Protein AF-A0A1W9TKD3-F1 (afdb_monomer)

Mean predicted aligned error: 9.57 Å

Sequence (341 aa):
MLVIDLDLNGILKNTYGCLIFQEQVLKISQKIAGYSLAEADQKVRKNISSKNIEKINALEKEFVNSSIENGYSKEVSKRTFNYLVNFSKYGFNKPHAAIYSFVAYKTMELKIYHKNIYLNEYLKVSKKKEIKKIFDEIGDKTINLNINHSKYQTITWNEKNYLGFHLIKNFTIDDYKKILNIRPIRNINQLRNVLTNNKIENLIKSGTFDFLNENRFILLNNLFGNVIYNVDDYNFYEQIKFEKESTGINFFNDFSKLPDDIENEQLLNLRGIIDFVGISVDKNNNEYAKLKVLLNNKTTYVVIFNDKYIEYKEFIKKGYIINFEGIYNKKFNNINLKKIV

pLDDT: mean 88.19, std 9.1, range [36.44, 97.19]

Solvent-accessible surface area (backbone atoms only — not comparable to full-atom values): 18826 Å² total; per-residue (Å²): 135,69,92,61,55,79,87,42,33,90,72,22,53,93,48,78,70,45,91,55,35,48,63,46,55,27,52,47,36,25,72,46,34,63,35,52,65,67,48,16,41,60,64,45,56,51,44,52,63,65,71,45,65,70,61,43,56,54,46,50,54,51,44,28,51,36,9,40,78,60,73,40,52,65,68,61,33,48,54,50,50,52,50,53,56,68,44,48,84,70,49,35,61,53,71,64,52,50,58,54,49,50,53,52,51,52,52,48,50,32,52,71,79,36,40,69,61,39,49,36,62,50,50,53,75,44,51,75,71,54,48,45,50,47,35,72,74,63,46,50,76,68,52,42,42,34,77,73,75,32,42,52,55,34,39,68,56,94,92,36,45,23,41,22,47,65,50,33,63,94,47,52,70,67,58,47,52,52,49,61,78,57,57,79,71,90,56,75,72,77,42,63,85,73,43,54,69,72,55,51,48,33,41,46,38,46,39,27,46,41,93,81,44,76,56,52,42,56,58,48,23,65,72,72,73,48,87,81,51,68,59,86,73,64,41,64,45,58,49,44,50,28,17,34,73,18,42,69,43,57,65,74,50,90,38,34,70,74,71,90,84,72,58,68,66,38,78,42,80,43,30,26,33,26,73,38,73,41,79,47,66,50,100,84,72,44,55,27,36,42,32,35,31,42,33,75,76,48,73,47,36,38,37,29,52,43,88,54,26,75,78,42,57,91,74,67,45,65,38,37,76,44,39,33,36,24,33,30,38,68,91,77,66,32,26,41,56,75,45,78,105

Structure (mmCIF, N/CA/C/O backbone):
data_AF-A0A1W9TKD3-F1
#
_entry.id   AF-A0A1W9TKD3-F1
#
loop_
_atom_site.group_PDB
_atom_site.id
_atom_site.type_symbol
_atom_site.label_atom_id
_atom_site.label_alt_id
_atom_site.label_comp_id
_atom_site.label_asym_id
_atom_site.label_entity_id
_atom_site.label_seq_id
_atom_site.pdbx_PDB_ins_code
_atom_site.Cartn_x
_atom_site.Cartn_y
_atom_site.Cartn_z
_atom_site.occupancy
_atom_site.B_iso_or_equiv
_atom_site.auth_seq_id
_atom_site.auth_comp_id
_atom_site.auth_asym_id
_atom_site.auth_atom_id
_atom_site.pdbx_PDB_model_num
ATOM 1 N N . MET A 1 1 ? -29.064 -14.561 29.891 1.00 36.44 1 MET A N 1
ATOM 2 C CA . MET A 1 1 ? -29.888 -13.380 29.559 1.00 36.44 1 MET A CA 1
ATOM 3 C C . MET A 1 1 ? -29.950 -12.499 30.805 1.00 36.44 1 MET A C 1
ATOM 5 O O . MET A 1 1 ? -30.290 -13.004 31.869 1.00 36.44 1 MET A O 1
ATOM 9 N N . LEU A 1 2 ? -29.427 -11.271 30.749 1.00 43.81 2 LEU A N 1
ATOM 10 C CA . LEU A 1 2 ? -29.285 -10.382 31.911 1.00 43.81 2 LEU A CA 1
ATOM 11 C C . LEU A 1 2 ? -30.623 -9.665 32.158 1.00 43.81 2 LEU A C 1
ATOM 13 O O . LEU A 1 2 ? -31.089 -8.935 31.300 1.00 43.81 2 LEU A O 1
ATOM 17 N N . VAL A 1 3 ? -31.204 -9.799 33.354 1.00 43.78 3 VAL A N 1
ATOM 18 C CA . VAL A 1 3 ? -32.451 -9.121 33.801 1.00 43.78 3 VAL A CA 1
ATOM 19 C C . VAL A 1 3 ? -32.342 -7.574 33.800 1.00 43.78 3 VAL A C 1
ATOM 21 O O . VAL A 1 3 ? -33.298 -6.860 34.065 1.00 43.78 3 VAL A O 1
ATOM 24 N N . ILE A 1 4 ? -31.176 -7.042 33.438 1.00 52.91 4 ILE A N 1
ATOM 25 C CA . ILE A 1 4 ? -30.860 -5.617 33.302 1.00 52.91 4 ILE A CA 1
ATOM 26 C C . ILE A 1 4 ? -31.398 -5.030 31.964 1.00 52.91 4 ILE A C 1
ATOM 28 O O . ILE A 1 4 ? -31.447 -3.812 31.792 1.00 52.91 4 ILE A O 1
ATOM 32 N N . ASP A 1 5 ? -31.839 -5.878 31.023 1.00 55.97 5 ASP A N 1
ATOM 33 C CA . ASP A 1 5 ? -32.096 -5.498 29.622 1.00 55.97 5 ASP A CA 1
ATOM 34 C C . ASP A 1 5 ? -33.257 -4.516 29.378 1.00 55.97 5 ASP A C 1
ATOM 36 O O . ASP A 1 5 ? -33.184 -3.738 28.429 1.00 55.97 5 ASP A O 1
ATOM 40 N N . LEU A 1 6 ? -34.324 -4.498 30.184 1.00 52.41 6 LEU A N 1
ATOM 41 C CA . LEU A 1 6 ? -35.498 -3.667 29.860 1.00 52.41 6 LEU A CA 1
ATOM 42 C C . LEU A 1 6 ? -35.289 -2.178 30.179 1.00 52.41 6 LEU A C 1
ATOM 44 O O . LEU A 1 6 ? -35.635 -1.329 29.360 1.00 52.41 6 LEU A O 1
ATOM 48 N N . ASP A 1 7 ? -34.678 -1.855 31.322 1.00 63.88 7 ASP A N 1
ATOM 49 C CA . ASP A 1 7 ? -34.593 -0.467 31.807 1.00 63.88 7 ASP A CA 1
ATOM 50 C C . ASP A 1 7 ? -33.297 0.252 31.376 1.00 63.88 7 ASP A C 1
ATOM 52 O O . ASP A 1 7 ? -33.248 1.480 31.273 1.00 63.88 7 ASP A O 1
ATOM 56 N N . LEU A 1 8 ? -32.244 -0.504 31.031 1.00 72.31 8 LEU A N 1
ATOM 57 C CA . LEU A 1 8 ? -31.017 0.048 30.440 1.00 72.31 8 LEU A CA 1
ATOM 58 C C . LEU A 1 8 ? -31.029 0.070 28.907 1.00 72.31 8 LEU A C 1
ATOM 60 O O . LEU A 1 8 ? -30.085 0.597 28.306 1.00 72.31 8 LEU A O 1
ATOM 64 N N . ASN A 1 9 ? -32.087 -0.443 28.266 1.00 71.62 9 ASN A N 1
ATOM 65 C CA . ASN A 1 9 ? -32.168 -0.553 26.810 1.00 71.62 9 ASN A CA 1
ATOM 66 C C . ASN A 1 9 ? -31.903 0.804 26.137 1.00 71.62 9 ASN A C 1
ATOM 68 O O . ASN A 1 9 ? -31.063 0.908 25.256 1.00 71.62 9 ASN A O 1
ATOM 72 N N . GLY A 1 10 ? -32.482 1.903 26.634 1.00 82.06 10 GLY A N 1
ATOM 73 C CA . GLY A 1 10 ? -32.232 3.243 26.081 1.00 82.06 10 GLY A CA 1
ATOM 74 C C . GLY A 1 10 ? -30.760 3.702 26.113 1.00 82.06 10 GLY A C 1
ATOM 75 O O . GLY A 1 10 ? -30.341 4.485 25.261 1.00 82.06 10 GLY A O 1
ATOM 76 N N . ILE A 1 11 ? -29.955 3.210 27.061 1.00 87.50 11 ILE A N 1
ATOM 77 C CA . ILE A 1 11 ? -28.545 3.603 27.243 1.00 87.50 11 ILE A CA 1
ATOM 78 C C . ILE A 1 11 ? -27.597 2.683 26.457 1.00 87.50 11 ILE A C 1
ATOM 80 O O . ILE A 1 11 ? -26.568 3.139 25.943 1.00 87.50 11 ILE A O 1
ATOM 84 N N . LEU A 1 12 ? -27.941 1.397 26.356 1.00 87.44 12 LEU A N 1
ATOM 85 C CA . LEU A 1 12 ? -27.097 0.349 25.775 1.00 87.44 12 LEU A CA 1
ATOM 86 C C . LEU A 1 12 ? -27.545 -0.109 24.377 1.00 87.44 12 LEU A C 1
ATOM 88 O O . LEU A 1 12 ? -26.811 -0.842 23.719 1.00 87.44 12 LEU A O 1
ATOM 92 N N . LYS A 1 13 ? -28.705 0.342 23.879 1.00 88.31 13 LYS A N 1
ATOM 93 C CA . LYS A 1 13 ? -29.259 -0.050 22.568 1.00 88.31 13 LYS A CA 1
ATOM 94 C C . LYS A 1 13 ? -28.272 0.165 21.427 1.00 88.31 13 LYS A C 1
ATOM 96 O O . LYS A 1 13 ? -28.060 -0.731 20.620 1.00 88.31 13 LYS A O 1
ATOM 101 N N . ASN A 1 14 ? -27.619 1.326 21.390 1.00 85.06 14 ASN A N 1
ATOM 102 C CA . ASN A 1 14 ? -26.676 1.672 20.319 1.00 85.06 14 ASN A CA 1
ATOM 103 C C . ASN A 1 14 ? -25.367 0.867 20.374 1.00 85.06 14 ASN A C 1
ATOM 105 O O . ASN A 1 14 ? -24.536 0.995 19.480 1.00 85.06 14 ASN A O 1
ATOM 109 N N . THR A 1 15 ? -25.164 0.078 21.428 1.00 88.25 15 THR A N 1
ATOM 110 C CA . THR A 1 15 ? -24.005 -0.796 21.621 1.00 88.25 15 THR A CA 1
ATOM 111 C C . THR A 1 15 ? -24.432 -2.245 21.862 1.00 88.25 15 THR A C 1
ATOM 113 O O . THR A 1 15 ? -23.654 -3.023 22.405 1.00 88.25 15 THR A O 1
ATOM 116 N N . TYR A 1 16 ? -25.659 -2.611 21.468 1.00 85.69 16 TYR A N 1
ATOM 117 C CA . TYR A 1 16 ? -26.210 -3.969 21.559 1.00 85.69 16 TYR A CA 1
ATOM 118 C C . TYR A 1 16 ? -26.086 -4.601 22.956 1.00 85.69 16 TYR A C 1
ATOM 120 O O . TYR A 1 16 ? -25.779 -5.782 23.091 1.00 85.69 16 TYR A O 1
ATOM 128 N N . GLY A 1 17 ? -26.289 -3.804 24.009 1.00 82.12 17 GLY A N 1
ATOM 129 C CA . GLY A 1 17 ? -26.193 -4.280 25.394 1.00 82.12 17 GLY A CA 1
ATOM 130 C C . GLY A 1 17 ? -24.777 -4.248 25.983 1.00 82.12 17 GLY A C 1
ATOM 131 O O . GLY A 1 17 ? -24.607 -4.485 27.176 1.00 82.12 17 GLY A O 1
ATOM 132 N N . CYS A 1 18 ? -23.750 -3.917 25.194 1.00 84.94 18 CYS A N 1
ATOM 133 C CA . CYS A 1 18 ? -22.370 -3.845 25.671 1.00 84.94 18 CYS A CA 1
ATOM 134 C C . CYS A 1 18 ? -22.030 -2.459 26.229 1.00 84.94 18 CYS A C 1
ATOM 136 O O . CYS A 1 18 ? -22.263 -1.442 25.576 1.00 84.94 18 CYS A O 1
ATOM 138 N N . LEU A 1 19 ? -21.396 -2.400 27.399 1.00 87.50 19 LEU A N 1
ATOM 139 C CA . LEU A 1 19 ? -20.700 -1.193 27.837 1.00 87.50 19 LEU A CA 1
ATOM 140 C C . LEU A 1 19 ? -19.456 -0.964 26.972 1.00 87.50 19 LEU A C 1
ATOM 142 O O . LEU A 1 19 ? -18.575 -1.820 26.910 1.00 87.50 19 LEU A O 1
ATOM 146 N N . ILE A 1 20 ? -19.394 0.196 26.317 1.00 89.19 20 ILE A N 1
ATOM 147 C CA . ILE A 1 20 ? -18.260 0.626 25.478 1.00 89.19 20 ILE A CA 1
ATOM 148 C C . ILE A 1 20 ? -17.769 2.017 25.893 1.00 89.19 20 ILE A C 1
ATOM 150 O O . ILE A 1 20 ? -16.565 2.288 25.873 1.00 89.19 20 ILE A O 1
ATOM 154 N N . PHE A 1 21 ? -18.678 2.892 26.337 1.00 91.50 21 PHE A N 1
ATOM 155 C CA . PHE A 1 21 ? -18.370 4.295 26.598 1.00 91.50 21 PHE A CA 1
ATOM 156 C C . PHE A 1 21 ? -18.476 4.706 28.067 1.00 91.50 21 PHE A C 1
ATOM 158 O O . PHE A 1 21 ? -19.361 4.267 28.802 1.00 91.50 21 PHE A O 1
ATOM 165 N N . GLN A 1 22 ? -17.622 5.643 28.476 1.00 90.50 22 GLN A N 1
ATOM 166 C CA . GLN A 1 22 ? -17.658 6.269 29.799 1.00 90.50 22 GLN A CA 1
ATOM 167 C C . GLN A 1 22 ? -18.999 6.970 30.063 1.00 90.50 22 GLN A C 1
ATOM 169 O O . GLN A 1 22 ? -19.532 6.906 31.165 1.00 90.50 22 GLN A O 1
ATOM 174 N N . GLU A 1 23 ? -19.602 7.571 29.042 1.00 90.06 23 GLU A N 1
ATOM 175 C CA . GLU A 1 23 ? -20.898 8.246 29.126 1.00 90.06 23 GLU A CA 1
ATOM 176 C C . GLU A 1 23 ? -22.042 7.274 29.455 1.00 90.06 23 GLU A C 1
ATOM 178 O O . GLU A 1 23 ? -23.039 7.680 30.052 1.00 90.06 23 GLU A O 1
ATOM 183 N N . GLN A 1 24 ? -21.908 5.987 29.106 1.00 91.12 24 GLN A N 1
ATOM 184 C CA . GLN A 1 24 ? -22.884 4.964 29.494 1.00 91.12 24 GLN A CA 1
ATOM 185 C C . GLN A 1 24 ? -22.813 4.689 30.998 1.00 91.12 24 GLN A C 1
ATOM 187 O O . GLN A 1 24 ? -23.858 4.578 31.629 1.00 91.12 24 GLN A O 1
ATOM 192 N N . VAL A 1 25 ? -21.612 4.688 31.594 1.00 90.31 25 VAL A N 1
ATOM 193 C CA . VAL A 1 25 ? -21.429 4.571 33.056 1.00 90.31 25 VAL A CA 1
ATOM 194 C C . VAL A 1 25 ? -22.143 5.709 33.781 1.00 90.31 25 VAL A C 1
ATOM 196 O O . VAL A 1 25 ? -22.842 5.466 34.765 1.00 90.31 25 VAL A O 1
ATOM 199 N N . LEU A 1 26 ? -22.025 6.937 33.263 1.00 91.75 26 LEU A N 1
ATOM 200 C CA . LEU A 1 26 ? -22.677 8.108 33.854 1.00 91.75 26 LEU A CA 1
ATOM 201 C C . LEU A 1 26 ? -24.203 7.976 33.814 1.00 91.75 26 LEU A C 1
ATOM 203 O O . LEU A 1 26 ? -24.865 8.121 34.838 1.00 91.75 26 LEU A O 1
ATOM 207 N N . LYS A 1 27 ? -24.757 7.633 32.644 1.00 91.69 27 LYS A N 1
ATOM 208 C CA . LYS A 1 27 ? -26.207 7.480 32.457 1.00 91.69 27 LYS A CA 1
ATOM 209 C C . LYS A 1 27 ? -26.794 6.330 33.272 1.00 91.69 27 LYS A C 1
ATOM 211 O O . LYS A 1 27 ? -27.888 6.469 33.807 1.00 91.69 27 LYS A O 1
ATOM 216 N N . ILE A 1 28 ? -26.078 5.211 33.390 1.00 91.75 28 ILE A N 1
ATOM 217 C CA . ILE A 1 28 ? -26.513 4.079 34.219 1.00 91.75 28 ILE A CA 1
ATOM 218 C C . ILE A 1 28 ? -26.512 4.475 35.691 1.00 91.75 28 ILE A C 1
ATOM 220 O O . ILE A 1 28 ? -27.479 4.199 36.388 1.00 91.75 28 ILE A O 1
ATOM 224 N N . SER A 1 29 ? -25.473 5.167 36.160 1.00 91.75 29 SER A N 1
ATOM 225 C CA . SER A 1 29 ? -25.409 5.624 37.554 1.00 91.75 29 SER A CA 1
ATOM 226 C C . SER A 1 29 ? -26.526 6.617 37.882 1.00 91.75 29 SER A C 1
ATOM 228 O O . SER A 1 29 ? -27.132 6.518 38.941 1.00 91.75 29 SER A O 1
ATOM 230 N N . GLN A 1 30 ? -26.861 7.511 36.948 1.00 92.25 30 GLN A N 1
ATOM 231 C CA . GLN A 1 30 ? -28.008 8.408 37.085 1.00 92.25 30 GLN A CA 1
ATOM 232 C C . GLN A 1 30 ? -29.336 7.643 37.151 1.00 92.25 30 GLN A C 1
ATOM 234 O O . GLN A 1 30 ? -30.170 7.915 38.007 1.00 92.25 30 GLN A O 1
ATOM 239 N N . LYS A 1 31 ? -29.540 6.675 36.254 1.00 90.75 31 LYS A N 1
ATOM 240 C CA . LYS A 1 31 ? -30.795 5.920 36.148 1.00 90.75 31 LYS A CA 1
ATOM 241 C C . LYS A 1 31 ? -31.016 4.951 37.312 1.00 90.75 31 LYS A C 1
ATOM 243 O O . LYS A 1 31 ? -32.149 4.808 37.760 1.00 90.75 31 LYS A O 1
ATOM 248 N N . ILE A 1 32 ? -29.955 4.280 37.762 1.00 90.81 32 ILE A N 1
ATOM 249 C CA . ILE A 1 32 ? -30.020 3.215 38.769 1.00 90.81 32 ILE A CA 1
ATOM 250 C C . ILE A 1 32 ? -29.851 3.786 40.176 1.00 90.81 32 ILE A C 1
ATOM 252 O O . ILE A 1 32 ? -30.718 3.563 41.010 1.00 90.81 32 ILE A O 1
ATOM 256 N N . ALA A 1 33 ? -28.811 4.586 40.425 1.00 91.25 33 ALA A N 1
ATOM 257 C CA . ALA A 1 33 ? -28.513 5.132 41.752 1.00 91.25 33 ALA A CA 1
ATOM 258 C C . ALA A 1 33 ? -29.076 6.547 41.992 1.00 91.25 33 ALA A C 1
ATOM 260 O O . ALA A 1 33 ? -28.810 7.131 43.036 1.00 91.25 33 ALA A O 1
ATOM 261 N N . GLY A 1 34 ? -29.812 7.127 41.037 1.00 91.81 34 GLY A N 1
ATOM 262 C CA . GLY A 1 34 ? -30.432 8.451 41.189 1.00 91.81 34 GLY A CA 1
ATOM 263 C C . GLY A 1 34 ? -29.449 9.629 41.183 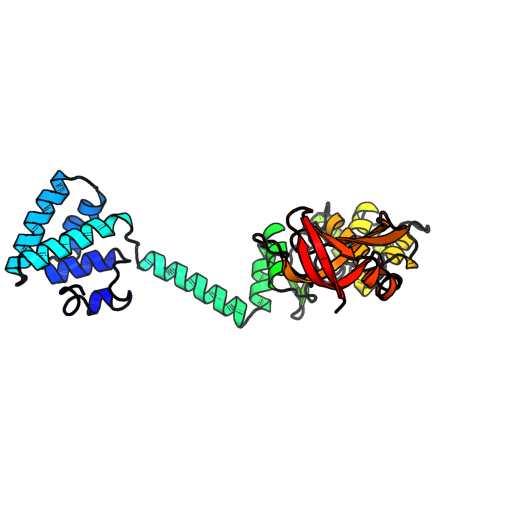1.00 91.81 34 GLY A C 1
ATOM 264 O O . GLY A 1 34 ? -29.839 10.756 41.472 1.00 91.81 34 GLY A O 1
ATOM 265 N N . TYR A 1 35 ? -28.175 9.398 40.856 1.00 94.12 35 TYR A N 1
ATOM 266 C CA . TYR A 1 35 ? -27.145 10.436 40.879 1.00 94.12 35 TYR A CA 1
ATOM 267 C C . TYR A 1 35 ? -27.348 11.498 39.795 1.00 94.12 35 TYR A C 1
ATOM 269 O O . TYR A 1 35 ? -27.718 11.206 38.656 1.00 94.12 35 TYR A O 1
ATOM 277 N N . SER A 1 36 ? -26.987 12.742 40.097 1.00 93.88 36 SER A N 1
ATOM 278 C CA . SER A 1 36 ? -26.739 13.735 39.052 1.00 93.88 36 SER A CA 1
ATOM 279 C C . SER A 1 36 ? -25.560 13.305 38.166 1.00 93.88 36 SER A C 1
ATOM 281 O O . SER A 1 36 ? -24.706 12.510 38.562 1.00 93.88 36 SER A O 1
ATOM 283 N N . LEU A 1 37 ? -25.458 13.851 36.950 1.00 91.06 37 LEU A N 1
ATOM 284 C CA . LEU A 1 37 ? -24.327 13.541 36.061 1.00 91.06 37 LEU A CA 1
ATOM 285 C C . LEU A 1 37 ? -22.972 13.937 36.672 1.00 91.06 37 LEU A C 1
ATOM 287 O O . LEU A 1 37 ? -21.979 13.243 36.455 1.00 91.06 37 LEU A O 1
ATOM 291 N N . ALA A 1 38 ? -22.938 15.024 37.450 1.00 91.62 38 ALA A N 1
ATOM 292 C CA . ALA A 1 38 ? -21.739 15.465 38.156 1.00 91.62 38 ALA A CA 1
ATOM 293 C C . ALA A 1 38 ? -21.333 14.464 39.248 1.00 91.62 38 ALA A C 1
ATOM 295 O O . ALA A 1 38 ? -20.162 14.095 39.344 1.00 91.62 38 ALA A O 1
ATOM 296 N N . GLU A 1 39 ? -22.299 13.966 40.022 1.00 91.69 39 GLU A N 1
ATOM 297 C CA . GLU A 1 39 ? -22.060 12.924 41.023 1.00 91.69 39 GLU A CA 1
ATOM 298 C C . GLU A 1 39 ? -21.657 11.604 40.376 1.00 91.69 39 GLU A C 1
ATOM 300 O O . GLU A 1 39 ? -20.706 10.977 40.824 1.00 91.69 39 GLU A O 1
ATOM 305 N N . ALA A 1 40 ? -22.301 11.193 39.286 1.00 92.12 40 ALA A N 1
ATOM 306 C CA . ALA A 1 40 ? -21.914 9.993 38.555 1.00 92.12 40 ALA A CA 1
ATOM 307 C C . ALA A 1 40 ? -20.462 10.074 38.040 1.00 92.12 40 ALA A C 1
ATOM 309 O O . ALA A 1 40 ? -19.731 9.082 38.073 1.00 92.12 40 ALA A O 1
ATOM 310 N N . ASP A 1 41 ? -20.008 11.254 37.608 1.00 90.06 41 ASP A N 1
ATOM 311 C CA . ASP A 1 41 ? -18.617 11.461 37.197 1.00 90.06 41 ASP A CA 1
ATOM 312 C C . ASP A 1 41 ? -17.648 11.374 38.381 1.00 90.06 41 ASP A C 1
ATOM 314 O O . ASP A 1 41 ? -16.665 10.628 38.338 1.00 90.06 41 ASP A O 1
ATOM 318 N N . GLN A 1 42 ? -17.933 12.129 39.443 1.00 87.62 42 GLN A N 1
ATOM 319 C CA . GLN A 1 42 ? -17.051 12.253 40.600 1.00 87.62 42 GLN A CA 1
ATOM 320 C C . GLN A 1 42 ? -17.047 10.997 41.473 1.00 87.62 42 GLN A C 1
ATOM 322 O O . GLN A 1 42 ? -15.976 10.483 41.796 1.00 87.62 42 GLN A O 1
ATOM 327 N N . LYS A 1 43 ? -18.229 10.493 41.834 1.00 84.56 43 LYS A N 1
ATOM 328 C CA . LYS A 1 43 ? -18.408 9.351 42.732 1.00 84.56 43 LYS A CA 1
ATOM 329 C C . LYS A 1 43 ? -18.140 8.033 42.030 1.00 84.56 43 LYS A C 1
ATOM 331 O O . LYS A 1 43 ? -17.447 7.202 42.599 1.00 84.56 43 LYS A O 1
ATOM 336 N N . VAL A 1 44 ? -18.639 7.844 40.807 1.00 87.50 44 VAL A N 1
ATOM 337 C CA . VAL A 1 44 ? -18.580 6.536 40.138 1.00 87.50 44 VAL A CA 1
ATOM 338 C C . VAL A 1 44 ? -17.413 6.458 39.164 1.00 87.50 44 VAL A C 1
ATOM 340 O O . VAL A 1 44 ? -16.465 5.712 39.406 1.00 87.50 44 VAL A O 1
ATOM 343 N N . ARG A 1 45 ? -17.425 7.243 38.080 1.00 87.38 45 ARG A N 1
ATOM 344 C CA . ARG A 1 45 ? -16.432 7.093 37.003 1.00 87.38 45 ARG A CA 1
ATOM 345 C C . ARG A 1 45 ? -14.997 7.269 37.513 1.00 87.38 45 ARG A C 1
ATOM 347 O O . ARG A 1 45 ? -14.173 6.383 37.301 1.00 87.38 45 ARG A O 1
ATOM 354 N N . LYS A 1 46 ? -14.696 8.371 38.211 1.00 86.00 46 LYS A N 1
ATOM 355 C CA . LYS A 1 46 ? -13.334 8.665 38.700 1.00 86.00 46 LYS A CA 1
ATOM 356 C C . LYS A 1 46 ? -12.844 7.674 39.756 1.00 86.00 46 LYS A C 1
ATOM 358 O O . LYS A 1 46 ? -11.704 7.217 39.668 1.00 86.00 46 LYS A O 1
ATOM 363 N N . ASN A 1 47 ? -13.679 7.317 40.734 1.00 84.62 47 ASN A N 1
ATOM 364 C CA . ASN A 1 47 ? -13.261 6.398 41.797 1.00 84.62 47 ASN A CA 1
ATOM 365 C C . ASN A 1 47 ? -13.053 4.975 41.284 1.00 84.62 47 ASN A C 1
ATOM 367 O O . ASN A 1 47 ? -12.061 4.351 41.657 1.00 84.62 47 ASN A O 1
ATOM 371 N N . ILE A 1 48 ? -13.905 4.481 40.382 1.00 83.69 48 ILE A N 1
ATOM 372 C CA . ILE A 1 48 ? -13.693 3.162 39.784 1.00 83.69 48 ILE A CA 1
ATOM 373 C C . ILE A 1 48 ? -12.396 3.159 38.949 1.00 83.69 48 ILE A C 1
ATOM 375 O O . ILE A 1 48 ? -11.603 2.219 39.041 1.00 83.69 48 ILE A O 1
ATOM 379 N N . SER A 1 49 ? -12.102 4.238 38.213 1.00 80.00 49 SER A N 1
ATOM 380 C CA . SER A 1 49 ? -10.836 4.368 37.476 1.00 80.00 49 SER A CA 1
ATOM 381 C C . SER A 1 49 ? -9.588 4.398 38.373 1.00 80.00 49 SER A C 1
ATOM 383 O O . SER A 1 49 ? -8.506 4.056 37.899 1.00 80.00 49 SER A O 1
ATOM 385 N N . SER A 1 50 ? -9.716 4.760 39.656 1.00 78.62 50 SER A N 1
ATOM 386 C CA . SER A 1 50 ? -8.587 4.828 40.600 1.00 78.62 50 SER A CA 1
ATOM 387 C C . SER A 1 50 ? -8.043 3.461 41.040 1.00 78.62 50 SER A C 1
ATOM 389 O O . SER A 1 50 ? -6.942 3.395 41.581 1.00 78.62 50 SER A O 1
ATOM 391 N N . LYS A 1 51 ? -8.796 2.371 40.814 1.00 77.69 51 LYS A N 1
ATOM 392 C CA . LYS A 1 51 ? -8.452 0.983 41.194 1.00 77.69 51 LYS A CA 1
ATOM 393 C C . LYS A 1 51 ? -8.170 0.750 42.691 1.00 77.69 51 LYS A C 1
ATOM 395 O O . LYS A 1 51 ? -7.657 -0.307 43.049 1.00 77.69 51 LYS A O 1
ATOM 400 N N . ASN A 1 52 ? -8.515 1.684 43.578 1.00 85.00 52 ASN A N 1
ATOM 401 C CA . ASN A 1 52 ? -8.371 1.493 45.021 1.00 85.00 52 ASN A CA 1
ATOM 402 C C . ASN A 1 52 ? -9.517 0.614 45.561 1.00 85.00 52 ASN A C 1
ATOM 404 O O . ASN A 1 52 ? -10.674 1.032 45.554 1.00 85.00 52 ASN A O 1
ATOM 408 N N . ILE A 1 53 ? -9.184 -0.593 46.028 1.00 84.44 53 ILE A N 1
ATOM 409 C CA . ILE A 1 53 ? -10.153 -1.616 46.457 1.00 84.44 53 ILE A CA 1
ATOM 410 C C . ILE A 1 53 ? -11.025 -1.130 47.621 1.00 84.44 53 ILE A C 1
ATOM 412 O O . ILE A 1 53 ? -12.237 -1.321 47.592 1.00 84.44 53 ILE A O 1
ATOM 416 N N . GLU A 1 54 ? -10.445 -0.462 48.620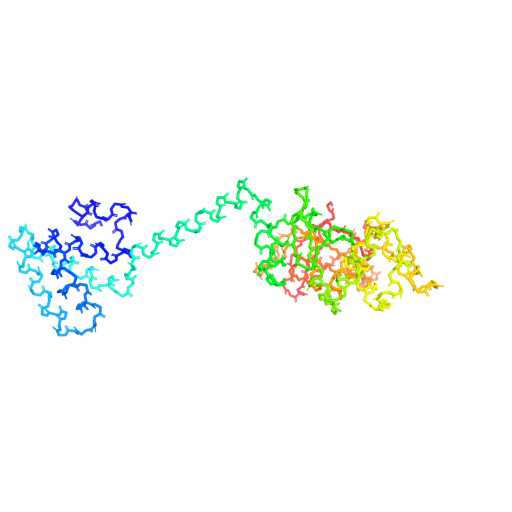 1.00 86.44 54 GLU A N 1
ATOM 417 C CA . GLU A 1 54 ? -11.200 0.044 49.773 1.00 86.44 54 GLU A CA 1
ATOM 418 C C . GLU A 1 54 ? -12.225 1.100 49.350 1.00 86.44 54 GLU A C 1
ATOM 420 O O . GLU A 1 54 ? -13.389 1.036 49.750 1.00 86.44 54 GLU A O 1
ATOM 425 N N . LYS A 1 55 ? -11.824 2.024 48.465 1.00 85.38 55 LYS A N 1
ATOM 426 C CA . LYS A 1 55 ? -12.727 3.041 47.905 1.00 85.38 55 LYS A CA 1
ATOM 427 C C . LYS A 1 55 ? -13.829 2.425 47.050 1.00 85.38 55 LYS A C 1
ATOM 429 O O . LYS A 1 55 ? -14.968 2.870 47.130 1.00 85.38 55 LYS A O 1
ATOM 434 N N . ILE A 1 56 ? -13.511 1.403 46.256 1.00 86.81 56 ILE A N 1
ATOM 435 C CA . ILE A 1 56 ? -14.496 0.700 45.422 1.00 86.81 56 ILE A CA 1
ATOM 436 C C . ILE A 1 56 ? -15.509 -0.049 46.299 1.00 86.81 56 ILE A C 1
ATOM 438 O O . ILE A 1 56 ? -16.703 0.035 46.032 1.00 86.81 56 ILE A O 1
ATOM 442 N N . ASN A 1 57 ? -15.066 -0.707 47.374 1.00 88.31 57 ASN A N 1
ATOM 443 C CA . ASN A 1 57 ? -15.955 -1.410 48.305 1.00 88.31 57 ASN A CA 1
ATOM 444 C C . ASN A 1 57 ? -16.869 -0.447 49.081 1.00 88.31 57 ASN A C 1
ATOM 446 O O . ASN A 1 57 ? -18.036 -0.756 49.326 1.00 88.31 57 ASN A O 1
ATOM 450 N N . ALA A 1 58 ? -16.353 0.719 49.482 1.00 89.81 58 ALA A N 1
ATOM 451 C CA . ALA A 1 58 ? -17.167 1.766 50.099 1.00 89.81 58 ALA A CA 1
ATOM 452 C C . ALA A 1 58 ? -18.207 2.317 49.108 1.00 89.81 58 ALA A C 1
ATOM 454 O O . ALA A 1 58 ? -19.385 2.433 49.449 1.00 89.81 58 ALA A O 1
ATOM 455 N N . LEU A 1 59 ? -17.784 2.565 47.866 1.00 90.81 59 LEU A N 1
ATOM 456 C CA . LEU A 1 59 ? -18.648 3.033 46.787 1.00 90.81 59 LEU A CA 1
ATOM 457 C C . LEU A 1 59 ? -19.730 2.008 46.413 1.00 90.81 59 LEU A C 1
ATOM 459 O O . LEU A 1 59 ? -20.851 2.410 46.124 1.00 90.81 59 LEU A O 1
ATOM 463 N N . GLU A 1 60 ? -19.440 0.702 46.451 1.00 93.69 60 GLU A N 1
ATOM 464 C CA . GLU A 1 60 ? -20.45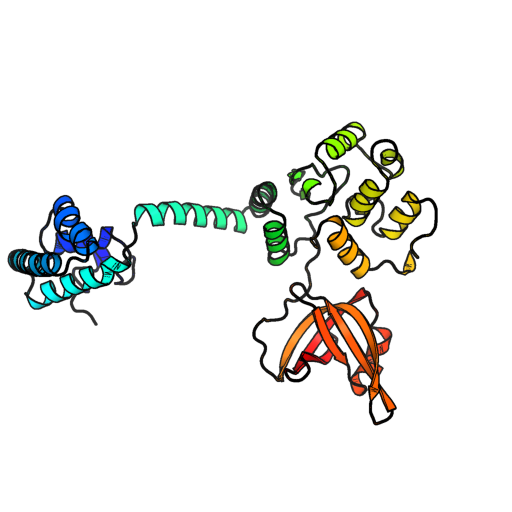1 -0.342 46.217 1.00 93.69 60 GLU A CA 1
ATOM 465 C C . GLU A 1 60 ? -21.606 -0.206 47.211 1.00 93.69 60 GLU A C 1
ATOM 467 O O . GLU A 1 60 ? -22.772 -0.246 46.820 1.00 93.69 60 GLU A O 1
ATOM 472 N N . LYS A 1 61 ? -21.293 -0.021 48.501 1.00 94.00 61 LYS A N 1
ATOM 473 C CA . LYS A 1 61 ? -22.310 0.130 49.549 1.00 94.00 61 LYS A CA 1
ATOM 474 C C . LYS A 1 61 ? -23.171 1.370 49.310 1.00 94.00 61 LYS A C 1
ATOM 476 O O . LYS A 1 61 ? -24.393 1.262 49.375 1.00 94.00 61 LYS A O 1
ATOM 481 N N . GLU A 1 62 ? -22.548 2.511 49.009 1.00 94.38 62 GLU A N 1
ATOM 482 C CA . GLU A 1 62 ? -23.261 3.759 48.702 1.00 94.38 62 GLU A CA 1
ATOM 483 C C . GLU A 1 62 ? -24.162 3.587 47.472 1.00 94.38 62 GLU A C 1
ATOM 485 O O . GLU A 1 62 ? -25.360 3.848 47.545 1.00 94.38 62 GLU A O 1
ATOM 490 N N . PHE A 1 63 ? -23.615 3.056 46.375 1.00 94.62 63 PHE A N 1
ATOM 491 C CA . PHE A 1 63 ? -24.347 2.830 45.131 1.00 94.62 63 PHE A CA 1
ATOM 492 C C . PHE A 1 63 ? -25.549 1.906 45.337 1.00 94.62 63 PHE A C 1
ATOM 494 O O . PHE A 1 63 ? -26.641 2.196 44.852 1.00 94.62 63 PHE A O 1
ATOM 501 N N . VAL A 1 64 ? -25.373 0.797 46.063 1.00 95.19 64 VAL A N 1
ATOM 502 C CA . VAL A 1 64 ? -26.450 -0.164 46.335 1.00 95.19 64 VAL A CA 1
ATOM 503 C C . VAL A 1 64 ? -27.558 0.468 47.171 1.00 95.19 64 VAL A C 1
ATOM 505 O O . VAL A 1 64 ? -28.724 0.262 46.842 1.00 95.19 64 VAL A O 1
ATOM 508 N N . ASN A 1 65 ? -27.218 1.250 48.198 1.00 95.69 65 ASN A N 1
ATOM 509 C CA . ASN A 1 65 ? -28.210 1.925 49.035 1.00 95.69 65 ASN A CA 1
ATOM 510 C C . ASN A 1 65 ? -29.007 2.961 48.233 1.00 95.69 65 ASN A C 1
ATOM 512 O O . ASN A 1 65 ? -30.232 2.882 48.210 1.00 95.69 65 ASN A O 1
ATOM 516 N N . SER A 1 66 ? -28.331 3.842 47.486 1.00 94.44 66 SER A N 1
ATOM 517 C CA . SER A 1 66 ? -29.006 4.830 46.630 1.00 94.44 66 SER A CA 1
ATOM 518 C C . SER A 1 66 ? -29.871 4.167 45.552 1.00 94.44 66 SER A C 1
ATOM 520 O O . SER A 1 66 ? -30.942 4.655 45.212 1.00 94.44 66 SER A O 1
ATOM 522 N N . SER A 1 67 ? -29.450 3.008 45.038 1.00 93.44 67 SER A N 1
ATOM 523 C CA . SER A 1 67 ? -30.247 2.254 44.064 1.00 93.44 67 SER A CA 1
ATOM 524 C C . SER A 1 67 ? -31.510 1.640 44.675 1.00 93.44 67 SER A C 1
ATOM 526 O O . SER A 1 67 ? -32.535 1.566 44.002 1.00 93.44 67 SER A O 1
ATOM 528 N N . ILE A 1 68 ? -31.454 1.208 45.940 1.00 94.50 68 ILE A N 1
ATOM 529 C CA . ILE A 1 68 ? -32.626 0.704 46.674 1.00 94.50 68 ILE A CA 1
ATOM 530 C C . ILE A 1 68 ? -33.622 1.837 46.933 1.00 94.50 68 ILE A C 1
ATOM 532 O O . ILE A 1 68 ? -34.815 1.654 46.703 1.00 94.50 68 ILE A O 1
ATOM 536 N N . GLU A 1 69 ? -33.139 3.014 47.338 1.00 94.56 69 GLU A N 1
ATOM 537 C CA . GLU A 1 69 ? -33.967 4.221 47.499 1.00 94.56 69 GLU A CA 1
ATOM 538 C C . GLU A 1 69 ? -34.639 4.638 46.182 1.00 94.56 69 GLU A C 1
ATOM 540 O O . GLU A 1 69 ? -35.770 5.114 46.177 1.00 94.56 69 GLU A O 1
ATOM 545 N N . ASN A 1 70 ? -33.972 4.381 45.057 1.00 90.62 70 ASN A N 1
ATOM 546 C CA . ASN A 1 70 ? -34.474 4.639 43.712 1.00 90.62 70 ASN A CA 1
ATOM 547 C C . ASN A 1 70 ? -35.309 3.475 43.122 1.00 90.62 70 ASN A C 1
ATOM 549 O O . ASN A 1 70 ? -35.601 3.461 41.927 1.00 90.62 70 ASN A O 1
ATOM 553 N N . GLY A 1 71 ? -35.692 2.486 43.942 1.00 90.06 71 GLY A N 1
ATOM 554 C CA . GLY A 1 71 ? -36.656 1.436 43.586 1.00 90.06 71 GLY A CA 1
ATOM 555 C C . GLY A 1 71 ? -36.080 0.142 42.996 1.00 90.06 71 GLY A C 1
ATOM 556 O O . GLY A 1 71 ? -36.850 -0.712 42.556 1.00 90.06 71 GLY A O 1
ATOM 557 N N . TYR A 1 72 ? -34.756 -0.051 42.990 1.00 90.06 72 TYR A N 1
ATOM 558 C CA . TYR A 1 72 ? -34.121 -1.272 42.473 1.00 90.06 72 TYR A CA 1
ATOM 559 C C . TYR A 1 72 ? -33.803 -2.282 43.580 1.00 90.06 72 TYR A C 1
ATOM 561 O O . TYR A 1 72 ? -33.415 -1.934 44.695 1.00 90.06 72 TYR A O 1
ATOM 569 N N . SER A 1 73 ? -33.901 -3.578 43.268 1.00 92.06 73 SER A N 1
ATOM 570 C CA . SER A 1 73 ? -33.539 -4.624 44.228 1.00 92.06 73 SER A CA 1
ATOM 571 C C . SER A 1 73 ? -32.030 -4.656 44.487 1.00 92.06 73 SER A C 1
ATOM 573 O O . SER A 1 73 ? -31.213 -4.425 43.594 1.00 92.06 73 SER A O 1
ATOM 575 N N . LYS A 1 74 ? -31.639 -5.036 45.708 1.00 92.75 74 LYS A N 1
ATOM 576 C CA . LYS A 1 74 ? -30.229 -5.176 46.112 1.00 92.75 74 LYS A CA 1
ATOM 577 C C . LYS A 1 74 ? -29.408 -6.043 45.148 1.00 92.75 74 LYS A C 1
ATOM 579 O O . LYS A 1 74 ? -28.238 -5.752 44.905 1.00 92.75 74 LYS A O 1
ATOM 584 N N . GLU A 1 75 ? -30.006 -7.107 44.617 1.00 90.31 75 GLU A N 1
ATOM 585 C CA . GLU A 1 75 ? -29.355 -8.018 43.672 1.00 90.31 75 GLU A CA 1
ATOM 586 C C . GLU A 1 75 ? -29.045 -7.326 42.337 1.00 90.31 75 GLU A C 1
ATOM 588 O O . GLU A 1 75 ? -27.911 -7.391 41.853 1.00 90.31 75 GLU A O 1
ATOM 593 N N . VAL A 1 76 ? -30.020 -6.600 41.779 1.00 88.00 76 VAL A N 1
ATOM 594 C CA . VAL A 1 76 ? -29.856 -5.832 40.536 1.00 88.00 76 VAL A CA 1
ATOM 595 C C . VAL A 1 76 ? -28.809 -4.733 40.713 1.00 88.00 76 VAL A C 1
ATOM 597 O O . VAL A 1 76 ? -27.927 -4.584 39.862 1.00 88.00 76 VAL A O 1
ATOM 600 N N . SER A 1 77 ? -28.843 -4.014 41.836 1.00 91.56 77 SER A N 1
ATOM 601 C CA . SER A 1 77 ? -27.899 -2.934 42.144 1.00 91.56 77 SER A CA 1
ATOM 602 C C . SER A 1 77 ? -26.458 -3.441 42.232 1.00 91.56 77 SER A C 1
ATOM 604 O O . SER A 1 77 ? -25.570 -2.900 41.570 1.00 91.56 77 SER A O 1
ATOM 606 N N . LYS A 1 78 ? -26.222 -4.538 42.967 1.00 92.31 78 LYS A N 1
ATOM 607 C CA . LYS A 1 78 ? -24.891 -5.163 43.075 1.00 92.31 78 LYS A CA 1
ATOM 608 C C . LYS A 1 78 ? -24.370 -5.657 41.734 1.00 92.31 78 LYS A C 1
ATOM 610 O O . LYS A 1 78 ? -23.216 -5.422 41.379 1.00 92.31 78 LYS A O 1
ATOM 615 N N . ARG A 1 79 ? -25.221 -6.340 40.966 1.00 89.44 79 ARG A N 1
ATOM 616 C CA . ARG A 1 79 ? -24.846 -6.862 39.649 1.00 89.44 79 ARG A CA 1
ATOM 617 C C . ARG A 1 79 ? -24.477 -5.735 38.686 1.00 89.44 79 ARG A C 1
ATOM 619 O O . ARG A 1 79 ? -23.486 -5.855 37.968 1.00 89.44 79 ARG A O 1
ATOM 626 N N . THR A 1 80 ? -25.239 -4.643 38.705 1.00 89.12 80 THR A N 1
ATOM 627 C CA . THR A 1 80 ? -24.970 -3.449 37.895 1.00 89.12 80 THR A CA 1
ATOM 628 C C . THR A 1 80 ? -23.651 -2.804 38.298 1.00 89.12 80 THR A C 1
ATOM 630 O O . THR A 1 80 ? -22.813 -2.562 37.434 1.00 89.12 80 THR A O 1
ATOM 633 N N . PHE A 1 81 ? -23.415 -2.594 39.595 1.00 91.06 81 PHE A N 1
ATOM 634 C CA . PHE A 1 81 ? -22.162 -2.021 40.079 1.00 91.06 81 PHE A CA 1
ATOM 635 C C . PHE A 1 81 ? -20.946 -2.855 39.656 1.00 91.06 81 PHE A C 1
ATOM 637 O O . PHE A 1 81 ? -20.005 -2.324 39.068 1.00 91.06 81 PHE A O 1
ATOM 644 N N . ASN A 1 82 ? -21.002 -4.176 39.842 1.00 89.44 82 ASN A N 1
ATOM 645 C CA . ASN A 1 82 ? -19.942 -5.086 39.401 1.00 89.44 82 ASN A CA 1
ATOM 646 C C . ASN A 1 82 ? -19.699 -5.008 37.889 1.00 89.44 82 ASN A C 1
ATOM 648 O O . ASN A 1 82 ? -18.554 -5.068 37.435 1.00 89.44 82 ASN A O 1
ATOM 652 N N . TYR A 1 83 ? -20.760 -4.837 37.097 1.00 87.25 83 TYR A N 1
ATOM 653 C CA . TYR A 1 83 ? -20.641 -4.646 35.656 1.00 87.25 83 TYR A CA 1
ATOM 654 C C . TYR A 1 83 ? -19.926 -3.329 35.306 1.00 87.25 83 TYR A C 1
ATOM 656 O O . TYR A 1 83 ? -19.011 -3.338 34.479 1.00 87.25 83 TYR A O 1
ATOM 664 N N . LEU A 1 84 ? -20.251 -2.226 35.993 1.00 89.12 84 LEU A N 1
ATOM 665 C CA . LEU A 1 84 ? -19.559 -0.937 35.844 1.00 89.12 84 LEU A CA 1
ATOM 666 C C . LEU A 1 84 ? -18.074 -1.031 36.239 1.00 89.12 84 LEU A C 1
ATOM 668 O O . LEU A 1 84 ? -17.209 -0.531 35.514 1.00 89.12 84 LEU A O 1
ATOM 672 N N . VAL A 1 85 ? -17.762 -1.707 37.352 1.00 88.19 85 VAL A N 1
ATOM 673 C CA . VAL A 1 85 ? -16.384 -1.906 37.835 1.00 88.19 85 VAL A CA 1
ATOM 674 C C . VAL A 1 85 ? -15.556 -2.711 36.840 1.00 88.19 85 VAL A C 1
ATOM 676 O O . VAL A 1 85 ? -14.460 -2.283 36.472 1.00 88.19 85 VAL A O 1
ATOM 679 N N . ASN A 1 86 ? -16.084 -3.834 36.351 1.00 85.19 86 ASN A N 1
ATOM 680 C CA . ASN A 1 86 ? -15.388 -4.672 35.374 1.00 85.19 86 ASN A CA 1
ATOM 681 C C . ASN A 1 86 ? -15.120 -3.924 34.060 1.00 85.19 86 ASN A C 1
ATOM 683 O O . ASN A 1 86 ? -14.033 -4.048 33.491 1.00 85.19 86 ASN A O 1
ATOM 687 N N . PHE A 1 87 ? -16.075 -3.108 33.609 1.00 81.81 87 PHE A N 1
ATOM 688 C CA . PHE A 1 87 ? -15.951 -2.327 32.382 1.00 81.81 87 PHE A CA 1
ATOM 689 C C . PHE A 1 87 ? -14.952 -1.164 32.480 1.00 81.81 87 PHE A C 1
ATOM 691 O O . PHE A 1 87 ? -14.284 -0.846 31.498 1.00 81.81 87 PHE A O 1
ATOM 698 N N . SER A 1 88 ? -14.812 -0.532 33.646 1.00 76.31 88 SER A N 1
ATOM 699 C CA . SER A 1 88 ? -13.980 0.671 33.828 1.00 76.31 88 SER A CA 1
ATOM 700 C C . SER A 1 88 ? -12.529 0.560 33.344 1.00 76.31 88 SER A C 1
ATOM 702 O O . SER A 1 88 ? -11.908 1.573 33.028 1.00 76.31 88 SER A O 1
ATOM 704 N N . LYS A 1 89 ? -11.999 -0.665 33.248 1.00 75.19 89 LYS A N 1
ATOM 705 C CA . LYS A 1 89 ? -10.664 -0.961 32.714 1.00 75.19 89 LYS A CA 1
ATOM 706 C C . LYS A 1 89 ? -10.532 -0.655 31.216 1.00 75.19 89 LYS A C 1
ATOM 708 O O . LYS A 1 89 ? -9.415 -0.448 30.755 1.00 75.19 89 LYS A O 1
ATOM 713 N N . TYR A 1 90 ? -11.643 -0.627 30.479 1.00 82.25 90 TYR A N 1
ATOM 714 C CA . TYR A 1 90 ? -11.687 -0.547 29.015 1.00 82.25 90 TYR A CA 1
ATOM 715 C C . TYR A 1 90 ? -12.580 0.587 28.494 1.00 82.25 90 TYR A C 1
ATOM 717 O O . TYR A 1 90 ? -12.753 0.731 27.285 1.00 82.25 90 TYR A O 1
ATOM 725 N N . GLY A 1 91 ? -13.169 1.386 29.388 1.00 84.69 91 GLY A N 1
ATOM 726 C CA . GLY A 1 91 ? -14.153 2.384 28.993 1.00 84.69 91 GLY A CA 1
ATOM 727 C C . GLY A 1 91 ? -13.572 3.546 28.200 1.00 84.69 91 GLY A C 1
ATOM 728 O O . GLY A 1 91 ? -12.688 4.263 28.673 1.00 84.69 91 GLY A O 1
ATOM 729 N N . PHE A 1 92 ? -14.126 3.773 27.009 1.00 89.94 92 PHE A N 1
ATOM 730 C CA . PHE A 1 92 ? -13.640 4.783 26.075 1.00 89.94 92 PHE A CA 1
ATOM 731 C C . PHE A 1 92 ? -14.463 6.076 26.128 1.00 89.94 92 PHE A C 1
ATOM 733 O O . PHE A 1 92 ? -15.642 6.068 26.478 1.00 89.94 92 PHE A O 1
ATOM 740 N N . ASN A 1 93 ? -13.861 7.210 25.775 1.00 91.50 93 ASN A N 1
ATOM 741 C CA . ASN A 1 93 ? -14.571 8.489 25.710 1.00 91.50 93 ASN A CA 1
ATOM 742 C C . ASN A 1 93 ? -15.363 8.604 24.393 1.00 91.50 93 ASN A C 1
ATOM 744 O O . ASN A 1 93 ? -14.770 8.582 23.310 1.00 91.50 93 ASN A O 1
ATOM 748 N N . LYS A 1 94 ? -16.696 8.732 24.462 1.00 91.31 94 LYS A N 1
ATOM 749 C CA . LYS A 1 94 ? -17.549 8.730 23.262 1.00 91.31 94 LYS A CA 1
ATOM 750 C C . LYS A 1 94 ? -17.334 9.939 22.342 1.00 91.31 94 LYS A C 1
ATOM 752 O O . LYS A 1 94 ? -17.226 9.702 21.140 1.00 91.31 94 LYS A O 1
ATOM 757 N N . PRO A 1 95 ? -17.257 11.200 22.819 1.00 91.81 95 PRO A N 1
ATOM 758 C CA . PRO A 1 95 ? -16.964 12.347 21.958 1.00 91.81 95 PRO A CA 1
ATOM 759 C C . PRO A 1 95 ? -15.661 12.187 21.171 1.00 91.81 95 PRO A C 1
ATOM 761 O O . PRO A 1 95 ? -15.633 12.436 19.966 1.00 91.81 95 PRO A O 1
ATOM 764 N N . HIS A 1 96 ? -14.605 11.701 21.828 1.00 93.94 96 HIS A N 1
ATOM 765 C CA . HIS A 1 96 ? -13.328 11.431 21.178 1.00 93.94 96 HIS A CA 1
ATOM 766 C C . HIS A 1 96 ? -13.462 10.341 20.104 1.00 93.94 96 HIS A C 1
ATOM 768 O O . HIS A 1 96 ? -13.035 10.542 18.971 1.00 93.94 96 HIS A O 1
ATOM 774 N N . ALA A 1 97 ? -14.125 9.219 20.406 1.00 93.94 97 ALA A N 1
ATOM 775 C CA . ALA A 1 97 ? -14.391 8.190 19.397 1.00 93.94 97 ALA A CA 1
ATOM 776 C C . ALA A 1 97 ? -15.205 8.733 18.213 1.00 93.94 97 ALA A C 1
ATOM 778 O O . ALA A 1 97 ? -14.883 8.443 17.062 1.00 93.94 97 ALA A O 1
ATOM 779 N N . ALA A 1 98 ? -16.242 9.530 18.478 1.00 94.56 98 ALA A N 1
ATOM 780 C CA . ALA A 1 98 ? -17.142 10.052 17.457 1.00 94.56 98 ALA A CA 1
ATOM 781 C C . ALA A 1 98 ? -16.424 10.981 16.467 1.00 94.56 98 ALA A C 1
ATOM 783 O O . ALA A 1 98 ? -16.601 10.824 15.259 1.00 94.56 98 ALA A O 1
ATOM 784 N N . ILE A 1 99 ? -15.582 11.903 16.952 1.00 96.50 99 ILE A N 1
ATOM 785 C CA . ILE A 1 99 ? -14.912 12.875 16.075 1.00 96.50 99 ILE A CA 1
ATOM 786 C C . ILE A 1 99 ? -13.894 12.197 15.148 1.00 96.50 99 ILE A C 1
ATOM 788 O O . ILE A 1 99 ? -13.858 12.485 13.954 1.00 96.50 99 ILE A O 1
ATOM 792 N N . TYR A 1 100 ? -13.137 11.219 15.656 1.00 96.88 100 TYR A N 1
ATOM 793 C CA . TYR A 1 100 ? -12.197 10.448 14.838 1.00 96.88 100 TYR A CA 1
ATOM 794 C C . TYR A 1 100 ? -12.913 9.486 13.885 1.00 96.88 100 TYR A C 1
ATOM 796 O O . TYR A 1 100 ? -12.494 9.335 12.737 1.00 96.88 100 TYR A O 1
ATOM 804 N N . SER A 1 101 ? -14.029 8.888 14.315 1.00 96.69 101 SER A N 1
ATOM 805 C CA . SER A 1 101 ? -14.860 8.047 13.443 1.00 96.69 101 SER A CA 1
ATOM 806 C C . SER A 1 101 ? -15.445 8.848 12.281 1.00 96.69 101 SER A C 1
ATOM 808 O O . SER A 1 101 ? -15.505 8.347 11.162 1.00 96.69 101 SER A O 1
ATOM 810 N N . PHE A 1 102 ? -15.824 10.107 12.511 1.00 96.88 102 PHE A N 1
ATOM 811 C CA . PHE A 1 102 ? -16.299 10.996 11.453 1.00 96.88 102 PHE A CA 1
ATOM 812 C C . PHE A 1 102 ? -15.206 11.294 10.418 1.00 96.88 102 PHE A C 1
ATOM 814 O O . PHE A 1 102 ? -15.462 11.202 9.218 1.00 96.88 102 PHE A O 1
ATOM 821 N N . VAL A 1 103 ? -13.974 11.575 10.859 1.00 95.88 103 VAL A N 1
ATOM 822 C CA . VAL A 1 103 ? -12.829 11.763 9.950 1.00 95.88 103 VAL A CA 1
ATOM 823 C C . VAL A 1 103 ? -12.561 10.493 9.139 1.00 95.88 103 VAL A C 1
ATOM 825 O O . VAL A 1 103 ? -12.385 10.573 7.922 1.00 95.88 103 VAL A O 1
ATOM 828 N N . ALA A 1 104 ? -12.589 9.317 9.774 1.00 96.19 104 ALA A N 1
ATOM 829 C CA . ALA A 1 104 ? -12.428 8.036 9.085 1.00 96.19 104 ALA A CA 1
ATOM 830 C C . ALA A 1 104 ? -13.538 7.795 8.047 1.00 96.19 104 ALA A C 1
ATOM 832 O O . ALA A 1 104 ? -13.242 7.442 6.905 1.00 96.19 104 ALA A O 1
ATOM 833 N N . TYR A 1 105 ? -14.797 8.063 8.406 1.00 96.38 105 TYR A N 1
ATOM 834 C CA . TYR A 1 105 ? -15.942 7.958 7.500 1.00 96.38 105 TYR A CA 1
ATOM 835 C C . TYR A 1 105 ? -15.807 8.898 6.295 1.00 96.38 105 TYR A C 1
ATOM 837 O O . TYR A 1 105 ? -15.975 8.468 5.158 1.00 96.38 105 TYR A O 1
ATOM 845 N N . LYS A 1 106 ? -15.425 10.162 6.517 1.00 95.19 106 LYS A N 1
ATOM 846 C CA . LYS A 1 106 ? -15.184 11.124 5.430 1.00 95.19 106 LYS A CA 1
ATOM 847 C C . LYS A 1 106 ? -13.999 10.739 4.549 1.00 95.19 106 LYS A C 1
ATOM 849 O O . LYS A 1 106 ? -14.070 10.870 3.331 1.00 95.19 106 LYS A O 1
ATOM 854 N N . THR A 1 107 ? -12.939 10.188 5.134 1.00 92.38 107 THR A N 1
ATOM 855 C CA . THR A 1 107 ? -11.803 9.659 4.363 1.00 92.38 107 THR A CA 1
ATOM 856 C C . THR A 1 107 ? -12.231 8.483 3.480 1.00 92.38 107 THR A C 1
ATOM 858 O O . THR A 1 107 ? -11.844 8.414 2.315 1.00 92.38 107 THR A O 1
ATOM 861 N N . MET A 1 108 ? -13.064 7.580 4.006 1.00 93.75 108 MET A N 1
ATOM 862 C CA . MET A 1 108 ? -13.639 6.466 3.249 1.00 93.75 108 MET A CA 1
ATOM 863 C C . MET A 1 108 ? -14.542 6.959 2.110 1.00 93.75 108 MET A C 1
ATOM 865 O O . MET A 1 108 ? -14.397 6.493 0.984 1.00 93.75 108 MET A O 1
ATOM 869 N N . GLU A 1 109 ? -15.433 7.917 2.380 1.00 93.94 109 GLU A N 1
ATOM 870 C CA . GLU A 1 109 ? -16.310 8.538 1.378 1.00 93.94 109 GLU A CA 1
ATOM 871 C C . GLU A 1 109 ? -15.495 9.114 0.208 1.00 93.94 109 GLU A C 1
ATOM 873 O O . GLU A 1 109 ? -15.786 8.813 -0.950 1.00 93.94 109 GLU A O 1
ATOM 878 N N . LEU A 1 110 ? -14.408 9.843 0.496 1.00 90.69 110 LEU A N 1
ATOM 879 C CA . LEU A 1 110 ? -13.484 10.337 -0.530 1.00 90.69 110 LEU A CA 1
ATOM 880 C C . LEU A 1 110 ? -12.807 9.197 -1.302 1.00 90.69 110 LEU A C 1
ATOM 882 O O . LEU A 1 110 ? -12.717 9.269 -2.525 1.00 90.69 110 LEU A O 1
ATOM 886 N N . LYS A 1 111 ? -12.353 8.134 -0.625 1.00 87.44 111 LYS A N 1
ATOM 887 C CA . LYS A 1 111 ? -11.711 6.981 -1.283 1.00 87.44 111 LYS A CA 1
ATOM 888 C C . LYS A 1 111 ? -12.666 6.254 -2.243 1.00 87.44 111 LYS A C 1
ATOM 890 O O . LYS A 1 111 ? -12.207 5.772 -3.276 1.00 87.44 111 LYS A O 1
ATOM 895 N N . ILE A 1 112 ? -13.961 6.186 -1.919 1.00 88.75 112 ILE A N 1
ATOM 896 C CA . ILE A 1 112 ? -14.982 5.479 -2.710 1.00 88.75 112 ILE A CA 1
ATOM 897 C C . ILE A 1 112 ? -15.518 6.351 -3.852 1.00 88.75 112 ILE A C 1
ATOM 899 O O . ILE A 1 112 ? -15.490 5.925 -5.003 1.00 88.75 112 ILE A O 1
ATOM 903 N N . TYR A 1 113 ? -15.986 7.566 -3.555 1.00 89.56 113 TYR A N 1
ATOM 904 C CA . TYR A 1 113 ? -16.719 8.396 -4.523 1.00 89.56 113 TYR A CA 1
ATOM 905 C C . TYR A 1 113 ? -15.843 9.436 -5.232 1.00 89.56 113 TYR A C 1
ATOM 907 O O . TYR A 1 113 ? -16.167 9.875 -6.332 1.00 89.56 113 TYR A O 1
ATOM 915 N N . HIS A 1 114 ? -14.704 9.806 -4.640 1.00 86.31 114 HIS A N 1
ATOM 916 C CA . HIS A 1 114 ? -13.782 10.816 -5.169 1.00 86.31 114 HIS A CA 1
ATOM 917 C C . HIS A 1 114 ? -12.342 10.295 -5.217 1.00 86.31 114 HIS A C 1
ATOM 919 O O . HIS A 1 114 ? -11.393 10.991 -4.842 1.00 86.31 114 HIS A O 1
ATOM 925 N N . LYS A 1 115 ? -12.177 9.055 -5.692 1.00 79.88 115 LYS A N 1
ATOM 926 C CA . LYS A 1 115 ? -10.912 8.304 -5.684 1.00 79.88 115 LYS A CA 1
ATOM 927 C C . LYS A 1 115 ? -9.720 9.114 -6.203 1.00 79.88 115 LYS A C 1
ATOM 929 O O . LYS A 1 115 ? -8.659 9.086 -5.586 1.00 79.88 115 LYS A O 1
ATOM 934 N N . ASN A 1 116 ? -9.895 9.870 -7.288 1.00 76.56 116 ASN A N 1
ATOM 935 C CA . ASN A 1 116 ? -8.827 10.697 -7.861 1.00 76.56 116 ASN A CA 1
ATOM 936 C C . ASN A 1 116 ? -8.371 11.809 -6.905 1.00 76.56 116 ASN A C 1
ATOM 938 O O . ASN A 1 116 ? -7.171 12.008 -6.737 1.00 76.56 116 ASN A O 1
ATOM 942 N N . ILE A 1 117 ? -9.312 12.487 -6.239 1.00 79.81 117 ILE A N 1
ATOM 943 C CA . ILE A 1 117 ? -9.015 13.539 -5.255 1.00 79.81 117 ILE A CA 1
ATOM 944 C C . ILE A 1 117 ? -8.327 12.927 -4.033 1.00 79.81 117 ILE A C 1
ATOM 946 O O . ILE A 1 117 ? -7.285 13.420 -3.604 1.00 79.81 117 ILE A O 1
ATOM 950 N N . TYR A 1 118 ? -8.869 11.821 -3.511 1.00 84.94 118 TYR A N 1
ATOM 951 C CA . TYR A 1 118 ? -8.267 11.092 -2.396 1.00 84.94 118 TYR A CA 1
ATOM 952 C C . TYR A 1 118 ? -6.821 10.689 -2.703 1.00 84.94 118 TYR A C 1
ATOM 954 O O . TYR A 1 118 ? -5.923 10.963 -1.909 1.00 84.94 118 TYR A O 1
ATOM 962 N N . LEU A 1 119 ? -6.586 10.080 -3.870 1.00 79.56 119 LEU A N 1
ATOM 963 C CA . LEU A 1 119 ? -5.255 9.648 -4.280 1.00 79.56 119 LEU A CA 1
ATOM 964 C C . LEU A 1 119 ? -4.289 10.818 -4.410 1.00 79.56 119 LEU A C 1
ATOM 966 O O . LEU A 1 119 ? -3.166 10.718 -3.930 1.00 79.56 119 LEU A O 1
ATOM 970 N N . ASN A 1 120 ? -4.718 11.927 -5.007 1.00 76.38 120 ASN A N 1
ATOM 971 C CA . ASN A 1 120 ? -3.881 13.111 -5.150 1.00 76.38 120 ASN A CA 1
ATOM 972 C C . ASN A 1 120 ? -3.400 13.641 -3.798 1.00 76.38 120 ASN A C 1
ATOM 974 O O . ASN A 1 120 ? -2.199 13.775 -3.567 1.00 76.38 120 ASN A O 1
ATOM 978 N N . GLU A 1 121 ? -4.338 13.917 -2.889 1.00 82.12 121 GLU A N 1
ATOM 979 C CA . GLU A 1 121 ? -4.002 14.496 -1.589 1.00 82.12 121 GLU A CA 1
ATOM 980 C C . GLU A 1 121 ? -3.204 13.518 -0.730 1.00 82.12 121 GLU A C 1
ATOM 982 O O . GLU A 1 121 ? -2.219 13.909 -0.102 1.00 82.12 121 GLU A O 1
ATOM 987 N N . TYR A 1 122 ? -3.552 12.230 -0.767 1.00 83.19 122 TYR A N 1
ATOM 988 C CA . TYR A 1 122 ? -2.804 11.213 -0.044 1.00 83.19 122 TYR A CA 1
ATOM 989 C C . TYR A 1 122 ? -1.371 11.087 -0.579 1.00 83.19 122 TYR A C 1
ATOM 991 O O . TYR A 1 122 ? -0.420 11.105 0.204 1.00 83.19 122 TYR A O 1
ATOM 999 N N . LEU A 1 123 ? -1.172 11.012 -1.900 1.00 79.38 123 LEU A N 1
ATOM 1000 C CA . LEU A 1 123 ? 0.156 10.837 -2.496 1.00 79.38 123 LEU A CA 1
ATOM 1001 C C . LEU A 1 123 ? 1.079 12.051 -2.298 1.00 79.38 123 LEU A C 1
ATOM 1003 O O . LEU A 1 123 ? 2.294 11.866 -2.273 1.00 79.38 123 LEU A O 1
ATOM 1007 N N . LYS A 1 124 ? 0.544 13.270 -2.138 1.00 78.06 124 LYS A N 1
ATOM 1008 C CA . LYS A 1 124 ? 1.340 14.476 -1.826 1.00 78.06 124 LYS A CA 1
ATOM 1009 C C . LYS A 1 124 ? 2.051 14.389 -0.478 1.00 78.06 124 LYS A C 1
ATOM 1011 O O . LYS A 1 124 ? 3.175 14.870 -0.350 1.00 78.06 124 LYS A O 1
ATOM 1016 N N . VAL A 1 125 ? 1.385 13.810 0.520 1.00 80.50 125 VAL A N 1
ATOM 1017 C CA . VAL A 1 125 ? 1.896 13.704 1.898 1.00 80.50 125 VAL A CA 1
ATOM 1018 C C . VAL A 1 125 ? 2.520 12.341 2.197 1.00 80.50 125 VAL A C 1
ATOM 1020 O O . VAL A 1 125 ? 3.157 12.164 3.235 1.00 80.50 125 VAL A O 1
ATOM 1023 N N . SER A 1 126 ? 2.351 11.382 1.287 1.00 80.44 126 SER A N 1
ATOM 1024 C CA . SER A 1 126 ? 2.813 10.012 1.463 1.00 80.44 126 SER A CA 1
ATOM 1025 C C . SER 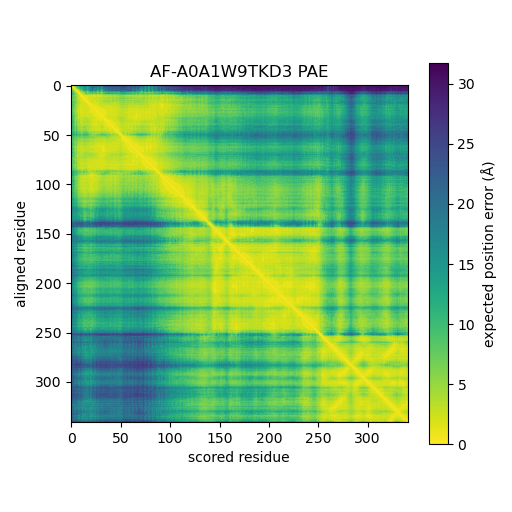A 1 126 ? 4.320 9.876 1.360 1.00 80.44 126 SER A C 1
ATOM 1027 O O . SER A 1 126 ? 4.976 10.379 0.449 1.00 80.44 126 SER A O 1
ATOM 1029 N N . LYS A 1 127 ? 4.870 9.046 2.237 1.00 80.56 127 LYS A N 1
ATOM 1030 C CA . LYS A 1 127 ? 6.222 8.517 2.096 1.00 80.56 127 LYS A CA 1
ATOM 1031 C C . LYS A 1 127 ? 6.228 7.373 1.088 1.00 80.56 127 LYS A C 1
ATOM 1033 O O . LYS A 1 127 ? 5.244 6.672 0.877 1.00 80.56 127 LYS A O 1
ATOM 1038 N N . LYS A 1 128 ? 7.411 7.073 0.559 1.00 76.38 128 LYS A N 1
ATOM 1039 C CA . LYS A 1 128 ? 7.666 5.972 -0.387 1.00 76.38 128 LYS A CA 1
ATOM 1040 C C . LYS A 1 128 ? 7.013 4.627 -0.007 1.00 76.38 128 LYS A C 1
ATOM 1042 O O . LYS A 1 128 ? 6.498 3.925 -0.871 1.00 76.38 128 LYS A O 1
ATOM 1047 N N . LYS A 1 129 ? 7.007 4.259 1.284 1.00 80.31 129 LYS A N 1
ATOM 1048 C CA . LYS A 1 129 ? 6.359 3.021 1.770 1.00 80.31 129 LYS A CA 1
ATOM 1049 C C . LYS A 1 129 ? 4.829 3.053 1.636 1.00 80.31 129 LYS A C 1
ATOM 1051 O O . LYS A 1 129 ? 4.238 2.020 1.351 1.00 80.31 129 LYS A O 1
ATOM 1056 N N . GLU A 1 130 ? 4.206 4.204 1.856 1.00 81.88 130 GLU A N 1
ATOM 1057 C CA . GLU A 1 130 ? 2.751 4.401 1.760 1.00 81.88 130 GLU A CA 1
ATOM 1058 C C . GLU A 1 130 ? 2.309 4.442 0.299 1.00 81.88 130 GLU A C 1
ATOM 1060 O O . GLU A 1 130 ? 1.339 3.788 -0.068 1.00 81.88 130 GLU A O 1
ATOM 1065 N N . ILE A 1 131 ? 3.102 5.093 -0.556 1.00 78.56 131 ILE A N 1
ATOM 1066 C CA . ILE A 1 131 ? 2.901 5.079 -2.009 1.00 78.56 131 ILE A CA 1
ATOM 1067 C C . ILE A 1 131 ? 2.920 3.640 -2.526 1.00 78.56 131 ILE A C 1
ATOM 1069 O O . ILE A 1 131 ? 1.993 3.234 -3.219 1.00 78.56 131 ILE A O 1
ATOM 1073 N N . LYS A 1 132 ? 3.916 2.833 -2.122 1.00 77.56 132 LYS A N 1
ATOM 1074 C CA . LYS A 1 132 ? 3.958 1.407 -2.479 1.00 77.56 132 LYS A CA 1
ATOM 1075 C C . LYS A 1 132 ? 2.668 0.681 -2.074 1.00 77.56 132 LYS A C 1
ATOM 1077 O O . LYS A 1 132 ? 2.107 -0.032 -2.895 1.00 77.56 132 LYS A O 1
ATOM 1082 N N . LYS A 1 133 ? 2.179 0.882 -0.843 1.00 78.06 133 LYS A N 1
ATOM 1083 C CA . LYS A 1 133 ? 0.928 0.257 -0.378 1.00 78.06 133 LYS A CA 1
ATOM 1084 C C . LYS A 1 133 ? -0.267 0.637 -1.248 1.00 78.06 133 LYS A C 1
ATOM 1086 O O . LYS A 1 133 ? -1.081 -0.221 -1.550 1.00 78.06 133 LYS A O 1
ATOM 1091 N N . ILE A 1 134 ? -0.355 1.891 -1.683 1.00 76.88 134 ILE A N 1
ATOM 1092 C CA . ILE A 1 134 ? -1.426 2.325 -2.584 1.00 76.88 134 ILE A CA 1
ATOM 1093 C C . ILE A 1 134 ? -1.343 1.645 -3.946 1.00 76.88 134 ILE A C 1
ATOM 1095 O O . ILE A 1 134 ? -2.362 1.168 -4.439 1.00 76.88 134 ILE A O 1
ATOM 1099 N N . PHE A 1 135 ? -0.156 1.544 -4.542 1.00 73.62 135 PHE A N 1
ATOM 1100 C CA . PHE A 1 135 ? 0.012 0.765 -5.773 1.00 73.62 135 PHE A CA 1
ATOM 1101 C C . PHE A 1 135 ? -0.334 -0.719 -5.551 1.00 73.62 135 PHE A C 1
ATOM 1103 O O . PHE A 1 135 ? -0.936 -1.345 -6.422 1.00 73.62 135 PHE A O 1
ATOM 1110 N N . ASP A 1 136 ? -0.046 -1.254 -4.357 1.00 69.88 136 ASP A N 1
ATOM 1111 C CA . ASP A 1 136 ? -0.457 -2.589 -3.897 1.00 69.88 136 ASP A CA 1
ATOM 1112 C C . ASP A 1 136 ? -1.960 -2.781 -3.689 1.00 69.88 136 ASP A C 1
ATOM 1114 O O . ASP A 1 136 ? -2.416 -3.924 -3.726 1.00 69.88 136 ASP A O 1
ATOM 1118 N N . GLU A 1 137 ? -2.717 -1.712 -3.467 1.00 70.19 137 GLU A N 1
ATOM 1119 C CA . GLU A 1 137 ? -4.166 -1.763 -3.264 1.00 70.19 137 GLU A CA 1
ATOM 1120 C C . GLU A 1 137 ? -4.953 -1.469 -4.541 1.00 70.19 137 GLU A C 1
ATOM 1122 O O . GLU A 1 137 ? -6.033 -2.019 -4.732 1.00 70.19 137 GLU A O 1
ATOM 1127 N N . ILE A 1 138 ? -4.450 -0.569 -5.387 1.00 66.31 138 ILE A N 1
ATOM 1128 C CA . ILE A 1 138 ? -5.257 0.053 -6.440 1.00 66.31 138 ILE A CA 1
ATOM 1129 C C . ILE A 1 138 ? -4.848 -0.418 -7.840 1.00 66.31 138 ILE A C 1
ATOM 1131 O O . ILE A 1 138 ? -5.676 -0.376 -8.747 1.00 66.31 138 ILE A O 1
ATOM 1135 N N . GLY A 1 139 ? -3.606 -0.885 -8.029 1.00 59.03 139 GLY A N 1
ATOM 1136 C CA . GLY A 1 139 ? -3.136 -1.425 -9.313 1.00 59.03 139 GLY A CA 1
ATOM 1137 C C . GLY A 1 139 ? -3.222 -0.440 -10.487 1.00 59.03 139 GLY A C 1
ATOM 1138 O O . GLY A 1 139 ? -3.280 -0.858 -11.643 1.00 59.03 139 GLY A O 1
ATOM 1139 N N . ASP A 1 140 ? -3.285 0.865 -10.208 1.00 60.16 140 ASP A N 1
ATOM 1140 C CA . ASP A 1 140 ? -3.671 1.860 -11.204 1.00 60.16 140 ASP A CA 1
ATOM 1141 C C . ASP A 1 140 ? -2.497 2.265 -12.103 1.00 60.16 140 ASP A C 1
ATOM 1143 O O . ASP A 1 140 ? -1.590 2.989 -11.688 1.00 60.16 140 ASP A O 1
ATOM 1147 N N . LYS A 1 141 ? -2.546 1.833 -13.366 1.00 58.16 141 LYS A N 1
ATOM 1148 C CA . LYS A 1 141 ? -1.563 2.185 -14.405 1.00 58.16 141 LYS A CA 1
ATOM 1149 C C . LYS A 1 141 ? -1.629 3.661 -14.819 1.00 58.16 141 LYS A C 1
ATOM 1151 O O . LYS A 1 141 ? -0.775 4.117 -15.573 1.00 58.16 141 LYS A O 1
ATOM 1156 N N . THR A 1 142 ? -2.638 4.413 -14.369 1.00 57.81 142 THR A N 1
ATOM 1157 C CA . THR A 1 142 ? -2.807 5.831 -14.730 1.00 57.81 142 THR A CA 1
ATOM 1158 C C . THR A 1 142 ? -1.901 6.775 -13.941 1.00 57.81 142 THR A C 1
ATOM 1160 O O . THR A 1 142 ? -1.833 7.962 -14.263 1.00 57.81 142 THR A O 1
ATOM 1163 N N . ILE A 1 143 ? -1.186 6.261 -12.936 1.00 68.81 143 ILE A N 1
ATOM 1164 C CA . ILE A 1 143 ? -0.248 7.027 -12.123 1.00 68.81 143 ILE A CA 1
ATOM 1165 C C . ILE A 1 143 ? 1.168 6.811 -12.673 1.00 68.81 143 ILE A C 1
ATOM 1167 O O . ILE A 1 143 ? 1.801 5.803 -12.370 1.00 68.81 143 ILE A O 1
ATOM 1171 N N . ASN A 1 144 ? 1.678 7.753 -13.471 1.00 77.44 144 ASN A N 1
ATOM 1172 C CA . ASN A 1 144 ? 3.014 7.638 -14.072 1.00 77.44 144 ASN A CA 1
ATOM 1173 C C . ASN A 1 144 ? 3.870 8.900 -13.850 1.00 77.44 144 ASN A C 1
ATOM 1175 O O . ASN A 1 144 ? 3.379 9.958 -13.448 1.00 77.44 144 ASN A O 1
ATOM 1179 N N . LEU A 1 145 ? 5.173 8.786 -14.090 1.00 89.38 145 LEU A N 1
ATOM 1180 C CA . LEU A 1 145 ? 6.099 9.906 -14.203 1.00 89.38 145 LEU A CA 1
ATOM 1181 C C . LEU A 1 145 ? 6.082 10.445 -15.635 1.00 89.38 145 LEU A C 1
ATOM 1183 O O . LEU A 1 145 ? 6.018 9.693 -16.601 1.00 89.38 145 LEU A O 1
ATOM 1187 N N . ASN A 1 146 ? 6.167 11.763 -15.793 1.00 93.38 146 ASN A N 1
ATOM 1188 C CA . ASN A 1 146 ? 6.296 12.377 -17.109 1.00 93.38 146 ASN A CA 1
ATOM 1189 C C . ASN A 1 146 ? 7.158 13.635 -17.039 1.00 93.38 146 ASN A C 1
ATOM 1191 O O . ASN A 1 146 ? 6.894 14.529 -16.232 1.00 93.38 146 ASN A O 1
ATOM 1195 N N . ILE A 1 147 ? 8.156 13.739 -17.922 1.00 94.75 147 ILE A N 1
ATOM 1196 C CA . ILE A 1 147 ? 9.134 14.832 -17.872 1.00 94.75 147 ILE A CA 1
ATOM 1197 C C . ILE A 1 147 ? 8.500 16.221 -17.964 1.00 94.75 147 ILE A C 1
ATOM 1199 O O . ILE A 1 147 ? 9.052 17.168 -17.407 1.00 94.75 147 ILE A O 1
ATOM 1203 N N . ASN A 1 148 ? 7.360 16.343 -18.646 1.00 94.12 148 ASN A N 1
ATOM 1204 C CA . ASN A 1 148 ? 6.681 17.601 -18.939 1.00 94.12 148 ASN A CA 1
ATOM 1205 C C . ASN A 1 148 ? 5.551 17.911 -17.952 1.00 94.12 148 ASN A C 1
ATOM 1207 O O . ASN A 1 148 ? 5.297 19.086 -17.686 1.00 94.12 148 ASN A O 1
ATOM 1211 N N . HIS A 1 149 ? 4.917 16.889 -17.371 1.00 92.50 149 HIS A N 1
ATOM 1212 C CA . HIS A 1 149 ? 3.746 17.066 -16.503 1.00 92.50 149 HIS A CA 1
ATOM 1213 C C . HIS A 1 149 ? 4.037 16.870 -15.013 1.00 92.50 149 HIS A C 1
ATOM 1215 O O . HIS A 1 149 ? 3.492 17.610 -14.196 1.00 92.50 149 HIS A O 1
ATOM 1221 N N . SER A 1 150 ? 4.932 15.952 -14.633 1.00 92.50 150 SER A N 1
ATOM 1222 C CA . SER A 1 150 ? 5.287 15.730 -13.225 1.00 92.50 150 SER A CA 1
ATOM 1223 C C . SER A 1 150 ? 5.872 16.990 -12.581 1.00 92.50 150 SER A C 1
ATOM 1225 O O . SER A 1 150 ? 6.605 17.752 -13.219 1.00 92.50 150 SER A O 1
ATOM 1227 N N . LYS A 1 151 ? 5.589 17.212 -11.295 1.00 91.94 151 LYS A N 1
ATOM 1228 C CA . LYS A 1 151 ? 6.298 18.205 -10.469 1.00 91.94 151 LYS A CA 1
ATOM 1229 C C . LYS A 1 151 ? 7.319 17.510 -9.567 1.00 91.94 151 LYS A C 1
ATOM 1231 O O . LYS A 1 151 ? 7.524 16.303 -9.659 1.00 91.94 151 LYS A O 1
ATOM 1236 N N . TYR A 1 152 ? 7.983 18.262 -8.689 1.00 91.25 152 TYR A N 1
ATOM 1237 C CA . TYR A 1 152 ? 8.831 17.648 -7.668 1.00 91.25 152 TYR A CA 1
ATOM 1238 C C . TYR A 1 152 ? 8.012 16.779 -6.702 1.00 91.25 152 TYR A C 1
ATOM 1240 O O . TYR A 1 152 ? 8.347 15.618 -6.482 1.00 91.25 152 TYR A O 1
ATOM 1248 N N . GLN A 1 153 ? 6.899 17.306 -6.187 1.00 87.00 153 GLN A N 1
ATOM 1249 C CA . GLN A 1 153 ? 5.884 16.529 -5.468 1.00 87.00 153 GLN A CA 1
ATOM 1250 C C . GLN A 1 153 ? 4.864 15.927 -6.443 1.00 87.00 153 GLN A C 1
ATOM 1252 O O . GLN A 1 153 ? 4.726 16.402 -7.572 1.00 87.00 153 GLN A O 1
ATOM 1257 N N . THR A 1 154 ? 4.167 14.879 -6.004 1.00 84.06 154 THR A N 1
ATOM 1258 C CA . THR A 1 154 ? 3.064 14.273 -6.762 1.00 84.06 154 THR A CA 1
ATOM 1259 C C . THR A 1 154 ? 1.938 15.285 -6.947 1.00 84.06 154 THR A C 1
ATOM 1261 O O . THR A 1 154 ? 1.648 16.063 -6.038 1.00 84.06 154 THR A O 1
ATOM 1264 N N . ILE A 1 155 ? 1.323 15.296 -8.128 1.00 81.00 155 ILE A N 1
ATOM 1265 C CA . ILE A 1 155 ? 0.218 16.200 -8.451 1.00 81.00 155 ILE A CA 1
ATOM 1266 C C . ILE A 1 155 ? -0.850 15.516 -9.298 1.00 81.00 155 ILE A C 1
ATOM 1268 O O . ILE A 1 155 ? -0.564 14.560 -10.013 1.00 81.00 155 ILE A O 1
ATOM 1272 N N . THR A 1 156 ? -2.049 16.091 -9.315 1.00 75.19 156 THR A N 1
ATOM 1273 C CA . THR A 1 156 ? -3.029 15.863 -10.381 1.00 75.19 156 THR A CA 1
ATOM 1274 C C . THR A 1 156 ? -2.943 16.973 -11.416 1.00 75.19 156 THR A C 1
ATOM 1276 O O . THR A 1 156 ? -2.879 18.156 -11.074 1.00 75.19 156 THR A O 1
ATOM 1279 N N . TRP A 1 157 ? -2.974 16.587 -12.686 1.00 71.19 157 TRP A N 1
ATOM 1280 C CA . TRP A 1 157 ? -3.094 17.487 -13.824 1.00 71.19 157 TRP A CA 1
ATOM 1281 C C . TRP A 1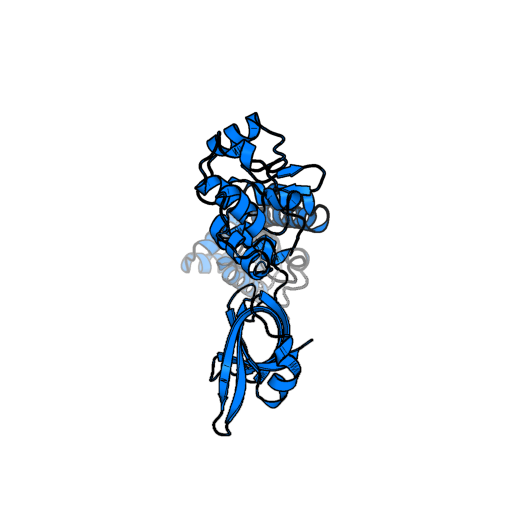 157 ? -4.058 16.875 -14.841 1.00 71.19 157 TRP A C 1
ATOM 1283 O O . TRP A 1 157 ? -3.894 15.715 -15.211 1.00 71.19 157 TRP A O 1
ATOM 1293 N N . ASN A 1 158 ? -5.074 17.634 -15.264 1.00 73.31 158 ASN A N 1
ATOM 1294 C CA . ASN A 1 158 ? -6.135 17.176 -16.175 1.00 73.31 158 ASN A CA 1
ATOM 1295 C C . ASN A 1 158 ? -6.735 15.818 -15.768 1.00 73.31 158 ASN A C 1
ATOM 1297 O O . ASN A 1 158 ? -6.755 14.881 -16.561 1.00 73.31 158 ASN A O 1
ATOM 1301 N N . GLU A 1 159 ? -7.140 15.699 -14.498 1.00 72.25 159 GLU A N 1
ATOM 1302 C CA . GLU A 1 159 ? -7.728 14.481 -13.908 1.00 72.25 159 GLU A CA 1
ATOM 1303 C C . GLU A 1 159 ? -6.812 13.243 -13.887 1.00 72.25 159 GLU A C 1
ATOM 1305 O O . GLU A 1 159 ? -7.217 12.181 -13.417 1.00 72.25 159 GLU A O 1
ATOM 1310 N N . LYS A 1 160 ? -5.551 13.379 -14.316 1.00 76.44 160 LYS A N 1
ATOM 1311 C CA . LYS A 1 160 ? -4.522 12.338 -14.248 1.00 76.44 160 LYS A CA 1
ATOM 1312 C C . LYS A 1 160 ? -3.548 12.615 -13.117 1.00 76.44 160 LYS A C 1
ATOM 1314 O O . LYS A 1 160 ? -3.148 13.755 -12.881 1.00 76.44 160 LYS A O 1
ATOM 1319 N N . ASN A 1 161 ? -3.135 11.558 -12.433 1.00 78.44 161 ASN A N 1
ATOM 1320 C CA . ASN A 1 161 ? -2.163 11.641 -11.353 1.00 78.44 161 ASN A CA 1
ATOM 1321 C C . ASN A 1 161 ? -0.751 11.450 -11.910 1.00 78.44 161 ASN A C 1
ATOM 1323 O O . ASN A 1 161 ? -0.451 10.437 -12.534 1.00 78.44 161 ASN A O 1
ATOM 1327 N N . TYR A 1 162 ? 0.128 12.413 -11.652 1.00 85.44 162 TYR A N 1
ATOM 1328 C CA . TYR A 1 162 ? 1.534 12.355 -12.024 1.00 85.44 162 TYR A CA 1
ATOM 1329 C C . TYR A 1 162 ? 2.390 12.261 -10.779 1.00 85.44 162 TYR A C 1
ATOM 1331 O O . TYR A 1 162 ? 2.359 13.146 -9.918 1.00 85.44 162 TYR A O 1
ATOM 1339 N N . LEU A 1 163 ? 3.202 11.213 -10.713 1.00 87.31 163 LEU A N 1
ATOM 1340 C CA . LEU A 1 163 ? 4.161 11.042 -9.633 1.00 87.31 163 LEU A CA 1
ATOM 1341 C C . LEU A 1 163 ? 5.162 12.192 -9.606 1.00 87.31 163 LEU A C 1
ATOM 1343 O O . LEU A 1 163 ? 5.511 12.773 -10.638 1.00 87.31 163 LEU A O 1
ATOM 1347 N N . GLY A 1 164 ? 5.621 12.516 -8.402 1.00 89.44 164 GLY A N 1
ATOM 1348 C CA . GLY A 1 164 ? 6.628 13.543 -8.204 1.00 89.44 164 GLY A CA 1
ATOM 1349 C C . GLY A 1 164 ? 8.053 13.027 -8.395 1.00 89.44 164 GLY A C 1
ATOM 1350 O O . GLY A 1 164 ? 8.378 11.911 -7.987 1.00 89.44 164 GLY A O 1
ATOM 1351 N N . PHE A 1 165 ? 8.943 13.873 -8.914 1.00 92.56 165 PHE A N 1
ATOM 1352 C CA . PHE A 1 165 ? 10.365 13.539 -9.057 1.00 92.56 165 PHE A CA 1
ATOM 1353 C C . PHE A 1 165 ? 11.095 13.282 -7.733 1.00 92.56 165 PHE A C 1
ATOM 1355 O O . PHE A 1 165 ? 12.136 12.637 -7.750 1.00 92.56 165 PHE A O 1
ATOM 1362 N N . HIS A 1 166 ? 10.544 13.695 -6.586 1.00 89.12 166 HIS A N 1
ATOM 1363 C CA . HIS A 1 166 ? 11.075 13.342 -5.261 1.00 89.12 166 HIS A CA 1
ATOM 1364 C C . HIS A 1 166 ? 11.159 11.821 -5.007 1.00 89.12 166 HIS A C 1
ATOM 1366 O O . HIS A 1 166 ? 11.851 11.392 -4.085 1.00 89.12 166 HIS A O 1
ATOM 1372 N N . LEU A 1 167 ? 10.459 10.995 -5.799 1.00 89.12 167 LEU A N 1
ATOM 1373 C CA . LEU A 1 167 ? 10.555 9.532 -5.733 1.00 89.12 167 LEU A CA 1
ATOM 1374 C C . LEU A 1 167 ? 11.794 8.977 -6.436 1.00 89.12 167 LEU A C 1
ATOM 1376 O O . LEU A 1 167 ? 12.214 7.858 -6.134 1.00 89.12 167 LEU A O 1
ATOM 1380 N N . ILE A 1 168 ? 12.370 9.743 -7.361 1.00 92.50 168 ILE A N 1
ATOM 1381 C CA . ILE A 1 168 ? 13.510 9.334 -8.172 1.00 92.50 168 ILE A CA 1
ATOM 1382 C C . ILE A 1 168 ? 14.781 9.509 -7.343 1.00 92.50 168 ILE A C 1
ATOM 1384 O O . ILE A 1 168 ? 15.050 10.556 -6.752 1.00 92.50 168 ILE A O 1
ATOM 1388 N N . LYS A 1 169 ? 15.577 8.445 -7.280 1.00 91.69 169 LYS A N 1
ATOM 1389 C CA . LYS A 1 169 ? 16.832 8.387 -6.541 1.00 91.69 169 LYS A CA 1
ATOM 1390 C C . LYS A 1 169 ? 17.761 9.507 -7.008 1.00 91.69 169 LYS A C 1
ATOM 1392 O O . LYS A 1 169 ? 17.952 9.713 -8.203 1.00 91.69 169 LYS A O 1
ATOM 1397 N N . ASN A 1 170 ? 18.377 10.193 -6.045 1.00 89.50 170 ASN A N 1
ATOM 1398 C CA . ASN A 1 170 ? 19.349 11.267 -6.275 1.00 89.50 170 ASN A CA 1
ATOM 1399 C C . ASN A 1 170 ? 18.813 12.461 -7.094 1.00 89.50 170 ASN A C 1
ATOM 1401 O O . ASN A 1 170 ? 19.606 13.185 -7.701 1.00 89.50 170 ASN A O 1
ATOM 1405 N N . PHE A 1 171 ? 17.494 12.674 -7.109 1.00 94.06 171 PHE A N 1
ATOM 1406 C CA . PHE A 1 171 ? 16.860 13.779 -7.819 1.00 94.06 171 PHE A CA 1
ATOM 1407 C C . PHE A 1 171 ? 16.403 14.870 -6.841 1.00 94.06 171 PHE A C 1
ATOM 1409 O O . PHE A 1 171 ? 15.597 14.610 -5.948 1.00 94.06 171 PHE A O 1
ATOM 1416 N N . THR A 1 172 ? 16.926 16.092 -6.978 1.00 94.81 172 THR A N 1
ATOM 1417 C CA . THR A 1 172 ? 16.665 17.186 -6.025 1.00 94.81 172 THR A CA 1
ATOM 1418 C C . THR A 1 172 ? 15.647 18.200 -6.546 1.00 94.81 172 THR A C 1
ATOM 1420 O O . THR A 1 172 ? 15.294 18.234 -7.728 1.00 94.81 172 THR A O 1
ATOM 1423 N N . ILE A 1 173 ? 15.177 19.079 -5.654 1.00 95.06 173 ILE A N 1
ATOM 1424 C CA . ILE A 1 173 ? 14.306 20.198 -6.034 1.00 95.06 173 ILE A CA 1
ATOM 1425 C C . ILE A 1 173 ? 14.997 21.160 -7.013 1.00 95.06 173 ILE A C 1
ATOM 1427 O O . ILE A 1 173 ? 14.342 21.714 -7.893 1.00 95.06 173 ILE A O 1
ATOM 1431 N N . ASP A 1 174 ? 16.314 21.339 -6.907 1.00 96.69 174 ASP A N 1
ATOM 1432 C CA . ASP A 1 174 ? 17.055 22.226 -7.805 1.00 96.69 174 ASP A CA 1
ATOM 1433 C C . ASP A 1 174 ? 17.241 21.604 -9.189 1.00 96.69 174 ASP A C 1
ATOM 1435 O O . ASP A 1 174 ? 17.148 22.312 -10.190 1.00 96.69 174 ASP A O 1
ATOM 1439 N N . ASP A 1 175 ? 17.397 20.279 -9.277 1.00 96.94 175 ASP A N 1
ATOM 1440 C CA . ASP A 1 175 ? 17.34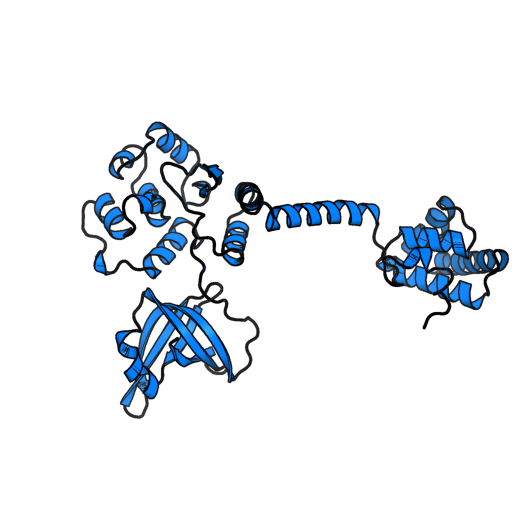7 19.573 -10.563 1.00 96.94 175 ASP A CA 1
ATOM 1441 C C . ASP A 1 175 ? 15.989 19.767 -11.247 1.00 96.94 175 ASP A C 1
ATOM 1443 O O . ASP A 1 175 ? 15.922 20.047 -12.444 1.00 96.94 175 ASP A O 1
ATOM 1447 N N . TYR A 1 176 ? 14.898 19.692 -10.479 1.00 96.50 176 TYR A N 1
ATOM 1448 C CA . TYR A 1 176 ? 13.556 19.973 -10.988 1.00 96.50 176 TYR A CA 1
ATOM 1449 C C . TYR A 1 176 ? 13.415 21.413 -11.505 1.00 96.50 176 TYR A C 1
ATOM 1451 O O . TYR A 1 176 ? 12.863 21.613 -12.586 1.00 96.50 176 TYR A O 1
ATOM 1459 N N . LYS A 1 177 ? 13.936 22.418 -10.788 1.00 96.75 177 LYS A N 1
ATOM 1460 C CA . LYS A 1 177 ? 13.914 23.817 -11.257 1.00 96.75 177 LYS A CA 1
ATOM 1461 C C . LYS A 1 177 ? 14.653 23.985 -12.586 1.00 96.75 177 LYS A C 1
ATOM 1463 O O . LYS A 1 177 ? 14.167 24.689 -13.465 1.00 96.75 177 LYS A O 1
ATOM 1468 N N . LYS A 1 178 ? 15.790 23.303 -12.769 1.00 96.44 178 LYS A N 1
ATOM 1469 C CA . LYS A 1 178 ? 16.519 23.316 -14.048 1.00 96.44 178 LYS A CA 1
ATOM 1470 C C . LYS A 1 178 ? 15.689 22.722 -15.187 1.00 96.44 178 LYS A C 1
ATOM 1472 O O . LYS A 1 178 ? 15.657 23.301 -16.267 1.00 96.44 178 LYS A O 1
ATOM 1477 N N . ILE A 1 179 ? 14.989 21.610 -14.937 1.00 95.81 179 ILE A N 1
ATOM 1478 C CA . ILE A 1 179 ? 14.053 21.009 -15.902 1.00 95.81 179 ILE A CA 1
ATOM 1479 C C . ILE A 1 179 ? 12.936 21.990 -16.259 1.00 95.81 179 ILE A C 1
ATOM 1481 O O . ILE A 1 179 ? 12.622 22.142 -17.436 1.00 95.81 179 ILE A O 1
ATOM 1485 N N . LEU A 1 180 ? 12.331 22.648 -15.264 1.00 95.19 180 LEU A N 1
ATOM 1486 C CA . LEU A 1 180 ? 11.220 23.577 -15.484 1.00 95.19 180 LEU A CA 1
ATOM 1487 C C . LEU A 1 180 ? 11.568 24.679 -16.487 1.00 95.19 180 LEU A C 1
ATOM 1489 O O . LEU A 1 180 ? 10.746 24.983 -17.345 1.00 95.19 180 LEU A O 1
ATOM 1493 N N . ASN A 1 181 ? 12.787 25.214 -16.415 1.00 95.44 181 ASN A N 1
ATOM 1494 C CA . ASN A 1 181 ? 13.243 26.299 -17.285 1.00 95.44 181 ASN A CA 1
ATOM 1495 C C . ASN A 1 181 ? 13.365 25.900 -18.763 1.00 95.44 181 ASN A C 1
ATOM 1497 O O . ASN A 1 181 ? 13.397 26.775 -19.622 1.00 95.44 181 ASN A O 1
ATOM 1501 N N . ILE A 1 182 ? 13.455 24.601 -19.064 1.00 95.19 182 ILE A N 1
ATOM 1502 C CA . ILE A 1 182 ? 13.637 24.091 -20.431 1.00 95.19 182 ILE A CA 1
ATOM 1503 C C . ILE A 1 182 ? 12.434 23.289 -20.938 1.00 95.19 182 ILE A C 1
ATOM 1505 O O . ILE A 1 182 ? 12.494 22.699 -22.018 1.00 95.19 182 ILE A O 1
ATOM 1509 N N . ARG A 1 183 ? 11.344 23.221 -20.164 1.00 94.94 183 ARG A N 1
ATOM 1510 C CA . ARG A 1 183 ? 10.106 22.585 -20.624 1.00 94.94 183 ARG A CA 1
ATOM 1511 C C . ARG A 1 183 ? 9.473 23.402 -21.763 1.00 94.94 183 ARG A C 1
ATOM 1513 O O . ARG A 1 183 ? 9.508 24.628 -21.712 1.00 94.94 183 ARG A O 1
ATOM 1520 N N . PRO A 1 184 ? 8.818 22.748 -22.741 1.00 95.19 184 PRO A N 1
ATOM 1521 C CA . PRO A 1 184 ? 8.643 21.301 -22.869 1.00 95.19 184 PRO A CA 1
ATOM 1522 C C . PRO A 1 184 ? 9.881 20.593 -23.448 1.00 95.19 184 PRO A C 1
ATOM 1524 O O . PRO A 1 184 ? 10.491 21.034 -24.422 1.00 95.19 184 PRO A O 1
ATOM 1527 N N . ILE A 1 185 ? 10.204 19.436 -22.878 1.00 94.81 185 ILE A N 1
ATOM 1528 C CA . ILE A 1 185 ? 11.280 18.553 -23.325 1.00 94.81 185 ILE A CA 1
ATOM 1529 C C . ILE A 1 185 ? 10.706 17.536 -24.311 1.00 94.81 185 ILE A C 1
ATOM 1531 O O . ILE A 1 185 ? 9.763 16.805 -24.000 1.00 94.81 185 ILE A O 1
ATOM 1535 N N . ARG A 1 186 ? 11.288 17.502 -25.507 1.00 92.75 186 ARG A N 1
ATOM 1536 C CA . ARG A 1 186 ? 10.909 16.648 -26.640 1.00 92.75 186 ARG A CA 1
ATOM 1537 C C . ARG A 1 186 ? 11.945 15.567 -26.933 1.00 92.75 186 ARG A C 1
ATOM 1539 O O . ARG A 1 186 ? 11.623 14.589 -27.591 1.00 92.75 186 ARG A O 1
ATOM 1546 N N . ASN A 1 187 ? 13.182 15.736 -26.473 1.00 90.56 187 ASN A N 1
ATOM 1547 C CA . ASN A 1 187 ? 14.225 14.723 -26.597 1.00 90.56 187 ASN A CA 1
ATOM 1548 C C . ASN A 1 187 ? 15.209 14.780 -25.420 1.00 90.56 187 ASN A C 1
ATOM 1550 O O . ASN A 1 187 ? 15.330 15.792 -24.731 1.00 90.56 187 ASN A O 1
ATOM 1554 N N . ILE A 1 188 ? 15.934 13.679 -25.210 1.00 91.38 188 ILE A N 1
ATOM 1555 C CA . ILE A 1 188 ? 16.862 13.518 -24.081 1.00 91.38 188 ILE A CA 1
ATOM 1556 C C . ILE A 1 188 ? 18.048 14.492 -24.167 1.00 91.38 188 ILE A C 1
ATOM 1558 O O . ILE A 1 188 ? 18.552 14.941 -23.138 1.00 91.38 188 ILE A O 1
ATOM 1562 N N . ASN A 1 189 ? 18.480 14.873 -25.373 1.00 90.25 189 ASN A N 1
ATOM 1563 C CA . ASN A 1 189 ? 19.660 15.723 -25.558 1.00 90.25 189 ASN A CA 1
ATOM 1564 C C . ASN A 1 189 ? 19.485 17.123 -24.956 1.00 90.25 189 ASN A C 1
ATOM 1566 O O . ASN A 1 189 ? 20.463 17.687 -24.470 1.00 90.25 189 ASN A O 1
ATOM 1570 N N . GLN A 1 190 ? 18.252 17.641 -24.882 1.00 93.19 190 GLN A N 1
ATOM 1571 C CA . GLN A 1 190 ? 17.951 18.907 -24.196 1.00 93.19 190 GLN A CA 1
ATOM 1572 C C . GLN A 1 190 ? 18.382 18.905 -22.718 1.00 93.19 190 GLN A C 1
ATOM 1574 O O . GLN A 1 190 ? 18.634 19.965 -22.151 1.00 93.19 190 GLN A O 1
ATOM 1579 N N . LEU A 1 191 ? 18.491 17.728 -22.088 1.00 93.62 191 LEU A N 1
ATOM 1580 C CA . LEU A 1 191 ? 18.827 17.602 -20.670 1.00 93.62 191 LEU A CA 1
ATOM 1581 C C . LEU A 1 191 ? 20.325 17.537 -20.389 1.00 93.62 191 LEU A C 1
ATOM 1583 O O . LEU A 1 191 ? 20.729 17.812 -19.260 1.00 93.62 191 LEU A O 1
ATOM 1587 N N . ARG A 1 192 ? 21.154 17.214 -21.387 1.00 90.94 192 ARG A N 1
ATOM 1588 C CA . ARG A 1 192 ? 22.605 17.023 -21.202 1.00 90.94 192 ARG A CA 1
ATOM 1589 C C . ARG A 1 192 ? 23.315 18.275 -20.682 1.00 90.94 192 ARG A C 1
ATOM 1591 O O . ARG A 1 192 ? 24.309 18.163 -19.978 1.00 90.94 192 ARG A O 1
ATOM 1598 N N . ASN A 1 193 ? 22.775 19.455 -20.988 1.00 89.50 193 ASN A N 1
ATOM 1599 C CA . ASN A 1 193 ? 23.338 20.738 -20.559 1.00 89.50 193 ASN A CA 1
ATOM 1600 C C . ASN A 1 193 ? 22.861 21.178 -19.166 1.00 89.50 193 ASN A C 1
ATOM 1602 O O . ASN A 1 193 ? 23.399 22.128 -18.605 1.00 89.50 193 ASN A O 1
ATOM 1606 N N . VAL A 1 194 ? 21.841 20.521 -18.606 1.00 94.38 194 VAL A N 1
ATOM 1607 C CA . VAL A 1 194 ? 21.228 20.918 -17.326 1.00 94.38 194 VAL A CA 1
ATOM 1608 C C . VAL A 1 194 ? 21.375 19.865 -16.230 1.00 94.38 194 VAL A C 1
ATOM 1610 O O . VAL A 1 194 ? 21.383 20.210 -15.045 1.00 94.38 194 VAL A O 1
ATOM 1613 N N . LEU A 1 195 ? 21.513 18.591 -16.599 1.00 96.00 195 LEU A N 1
ATOM 1614 C CA . LEU A 1 195 ? 21.614 17.454 -15.690 1.00 96.00 195 LEU A CA 1
ATOM 1615 C C . LEU A 1 195 ? 22.781 16.546 -16.076 1.00 96.00 195 LEU A C 1
ATOM 1617 O O . LEU A 1 195 ? 23.156 16.435 -17.238 1.00 96.00 195 LEU A O 1
ATOM 1621 N N . THR A 1 196 ? 23.322 15.842 -15.085 1.00 95.69 196 THR A N 1
ATOM 1622 C CA . THR A 1 196 ? 24.346 14.818 -15.312 1.00 95.69 196 THR A CA 1
ATOM 1623 C C . THR A 1 196 ? 23.736 13.562 -15.939 1.00 95.69 196 THR A C 1
ATOM 1625 O O . THR A 1 196 ? 22.574 13.238 -15.677 1.00 95.69 196 THR A O 1
ATOM 1628 N N . ASN A 1 197 ? 24.535 12.796 -16.691 1.00 94.31 197 ASN A N 1
ATOM 1629 C CA . ASN A 1 197 ? 24.075 11.553 -17.327 1.00 94.31 197 ASN A CA 1
ATOM 1630 C C . ASN A 1 197 ? 23.438 10.577 -16.327 1.00 94.31 197 ASN A C 1
ATOM 1632 O O . ASN A 1 197 ? 22.383 10.034 -16.617 1.00 94.31 197 ASN A O 1
ATOM 1636 N N . ASN A 1 198 ? 23.995 10.428 -15.120 1.00 95.00 198 ASN A N 1
ATOM 1637 C CA . ASN A 1 198 ? 23.421 9.563 -14.079 1.00 95.00 198 ASN A CA 1
ATOM 1638 C C . ASN A 1 198 ? 22.004 10.009 -13.648 1.00 95.00 198 ASN A C 1
ATOM 1640 O O . ASN A 1 198 ? 21.125 9.190 -13.386 1.00 95.00 198 ASN A O 1
ATOM 1644 N N . LYS A 1 199 ? 21.731 11.320 -13.590 1.00 96.19 199 LYS A N 1
ATOM 1645 C CA . LYS A 1 199 ? 20.376 11.813 -13.285 1.00 96.19 199 LYS A CA 1
ATOM 1646 C C . LYS A 1 199 ? 19.420 11.539 -14.440 1.00 96.19 199 LYS A C 1
ATOM 1648 O O . LYS A 1 199 ? 18.302 11.095 -14.202 1.00 96.19 199 LYS A O 1
ATOM 1653 N N . ILE A 1 200 ? 19.869 11.753 -15.676 1.00 96.25 200 ILE A N 1
ATOM 1654 C CA . ILE A 1 200 ? 19.071 11.480 -16.877 1.00 96.25 200 ILE A CA 1
ATOM 1655 C C . ILE A 1 200 ? 18.774 9.979 -17.003 1.00 96.25 200 ILE A C 1
ATOM 1657 O O . ILE A 1 200 ? 17.637 9.607 -17.274 1.00 96.25 200 ILE A O 1
ATOM 1661 N N . GLU A 1 201 ? 19.751 9.119 -16.721 1.00 95.94 201 GLU A N 1
ATOM 1662 C CA . GLU A 1 201 ? 19.584 7.667 -16.669 1.00 95.94 201 GLU A CA 1
ATOM 1663 C C . GLU A 1 201 ? 18.486 7.270 -15.674 1.00 95.94 201 GLU A C 1
ATOM 1665 O O . GLU A 1 201 ? 17.584 6.516 -16.031 1.00 95.94 201 GLU A O 1
ATOM 1670 N N . ASN A 1 202 ? 18.494 7.821 -14.453 1.00 96.25 202 ASN A N 1
ATOM 1671 C CA . ASN A 1 202 ? 17.440 7.551 -13.468 1.00 96.25 202 ASN A CA 1
ATOM 1672 C C . ASN A 1 202 ? 16.062 8.072 -13.916 1.00 96.25 202 ASN A C 1
ATOM 1674 O O . ASN A 1 202 ? 15.051 7.410 -13.678 1.00 96.25 202 ASN A O 1
ATOM 1678 N N . LEU A 1 203 ? 15.997 9.220 -14.603 1.00 95.94 203 LEU A N 1
ATOM 1679 C CA . LEU A 1 203 ? 14.748 9.703 -15.202 1.00 95.94 203 LEU A CA 1
ATOM 1680 C C . LEU A 1 203 ? 14.229 8.726 -16.273 1.00 95.94 203 LEU A C 1
ATOM 1682 O O . LEU A 1 203 ? 13.048 8.390 -16.256 1.00 95.94 203 LEU A O 1
ATOM 1686 N N . ILE A 1 204 ? 15.095 8.219 -17.155 1.00 95.75 204 ILE A N 1
ATOM 1687 C CA . ILE A 1 204 ? 14.722 7.212 -18.164 1.00 95.75 204 ILE A CA 1
ATOM 1688 C C . ILE A 1 204 ? 14.248 5.930 -17.479 1.00 95.75 204 ILE A C 1
ATOM 1690 O O . ILE A 1 204 ? 13.128 5.487 -17.716 1.00 95.75 204 ILE A O 1
ATOM 1694 N N . LYS A 1 205 ? 15.052 5.374 -16.566 1.00 94.94 205 LYS A N 1
ATOM 1695 C CA . LYS A 1 205 ? 14.744 4.137 -15.834 1.00 94.94 205 LYS A CA 1
ATOM 1696 C C . LYS A 1 205 ? 13.453 4.215 -15.021 1.00 94.94 205 LYS A C 1
ATOM 1698 O O . LYS A 1 205 ? 12.813 3.190 -14.830 1.00 94.94 205 LYS A O 1
ATOM 1703 N N . SER A 1 206 ? 13.051 5.400 -14.575 1.00 93.25 206 SER A N 1
ATOM 1704 C CA . SER A 1 206 ? 11.806 5.597 -13.823 1.00 93.25 206 SER A CA 1
ATOM 1705 C C . SER A 1 206 ? 10.543 5.684 -14.687 1.00 93.25 206 SER A C 1
ATOM 1707 O O . SER A 1 206 ? 9.452 5.738 -14.135 1.00 93.25 206 SER A O 1
ATOM 1709 N N . GLY A 1 207 ? 10.670 5.711 -16.016 1.00 92.56 207 GLY A N 1
ATOM 1710 C CA . GLY A 1 207 ? 9.531 5.830 -16.934 1.00 92.56 207 GLY A CA 1
ATOM 1711 C C . GLY A 1 207 ? 9.149 7.255 -17.311 1.00 92.56 207 GLY A C 1
ATOM 1712 O O . GLY A 1 207 ? 8.195 7.486 -18.048 1.00 92.56 207 GLY A O 1
ATOM 1713 N N . THR A 1 208 ? 9.938 8.240 -16.877 1.00 94.31 208 THR A N 1
ATOM 1714 C CA . THR A 1 208 ? 9.655 9.666 -17.099 1.00 94.31 208 THR A CA 1
ATOM 1715 C C . THR A 1 208 ? 9.593 10.047 -18.595 1.00 94.31 208 THR A C 1
ATOM 1717 O O . THR A 1 208 ? 9.003 11.073 -18.952 1.00 94.31 208 THR A O 1
ATOM 1720 N N . PHE A 1 209 ? 10.183 9.224 -19.469 1.00 95.06 209 PHE A N 1
ATOM 1721 C CA . PHE A 1 209 ? 10.248 9.407 -20.923 1.00 95.06 209 PHE A CA 1
ATOM 1722 C C . PHE A 1 209 ? 9.495 8.342 -21.726 1.00 95.06 209 PHE A C 1
ATOM 1724 O O . PHE A 1 209 ? 9.656 8.312 -22.942 1.00 95.06 209 PHE A O 1
ATOM 1731 N N . ASP A 1 210 ? 8.653 7.514 -21.101 1.00 92.19 210 ASP A N 1
ATOM 1732 C CA . ASP A 1 210 ? 7.953 6.429 -21.814 1.00 92.19 210 ASP A CA 1
ATOM 1733 C C . ASP A 1 210 ? 7.056 6.956 -22.951 1.00 92.19 210 ASP A C 1
ATOM 1735 O O . ASP A 1 210 ? 6.834 6.273 -23.943 1.00 92.19 210 ASP A O 1
ATOM 1739 N N . PHE A 1 211 ? 6.616 8.219 -22.870 1.00 90.50 211 PHE A N 1
ATOM 1740 C CA . PHE A 1 211 ? 5.884 8.895 -23.949 1.00 90.50 211 PHE A CA 1
ATOM 1741 C C . PHE A 1 211 ? 6.717 9.147 -25.223 1.00 90.50 211 PHE A C 1
ATOM 1743 O O . PHE A 1 211 ? 6.140 9.424 -26.270 1.00 90.50 211 PHE A O 1
ATOM 1750 N N . LEU A 1 212 ? 8.053 9.129 -25.133 1.00 92.56 212 LEU A N 1
ATOM 1751 C CA . LEU A 1 212 ? 8.950 9.229 -26.290 1.00 92.56 212 LEU A CA 1
ATOM 1752 C C . LEU A 1 212 ? 9.213 7.856 -26.901 1.00 92.56 212 LEU A C 1
ATOM 1754 O O . LEU A 1 212 ? 9.254 7.725 -28.121 1.00 92.56 212 LEU A O 1
ATOM 1758 N N . ASN A 1 213 ? 9.452 6.856 -26.053 1.00 92.69 213 ASN A N 1
ATOM 1759 C CA . ASN A 1 213 ? 9.633 5.470 -26.453 1.00 92.69 213 ASN A CA 1
ATOM 1760 C C . ASN A 1 213 ? 9.447 4.565 -25.230 1.00 92.69 213 ASN A C 1
ATOM 1762 O O . ASN A 1 213 ? 10.110 4.770 -24.214 1.00 92.69 213 ASN A O 1
ATOM 1766 N N . GLU A 1 214 ? 8.590 3.553 -25.342 1.00 89.25 214 GLU A N 1
ATOM 1767 C CA . GLU A 1 214 ? 8.362 2.580 -24.268 1.00 89.25 214 GLU A CA 1
ATOM 1768 C C . GLU A 1 214 ? 9.590 1.685 -24.036 1.00 89.25 214 GLU A C 1
ATOM 1770 O O . GLU A 1 214 ? 9.833 1.234 -22.918 1.00 89.25 214 GLU A O 1
ATOM 1775 N N . ASN A 1 215 ? 10.419 1.465 -25.065 1.00 93.62 215 ASN A N 1
ATOM 1776 C CA . ASN A 1 215 ? 11.669 0.729 -24.939 1.00 93.62 215 ASN A CA 1
ATOM 1777 C C . ASN A 1 215 ? 12.766 1.620 -24.338 1.00 93.62 215 ASN A C 1
ATOM 1779 O O . ASN A 1 215 ? 13.511 2.327 -25.028 1.00 93.62 215 ASN A O 1
ATOM 1783 N N . ARG A 1 216 ? 12.901 1.550 -23.011 1.00 95.19 216 ARG A N 1
ATOM 1784 C CA . ARG A 1 216 ? 13.890 2.335 -22.260 1.00 95.19 216 ARG A CA 1
ATOM 1785 C C . ARG A 1 216 ? 15.342 2.000 -22.637 1.00 95.19 216 ARG A C 1
ATOM 1787 O O . ARG A 1 216 ? 16.199 2.859 -22.444 1.00 95.19 216 ARG A O 1
ATOM 1794 N N . PHE A 1 217 ? 15.648 0.828 -23.212 1.00 96.88 217 PHE A N 1
ATOM 1795 C CA . PHE A 1 217 ? 17.002 0.532 -23.714 1.00 96.88 217 PHE A CA 1
ATOM 1796 C C . PHE A 1 217 ? 17.389 1.425 -24.895 1.00 96.88 217 PHE A C 1
ATOM 1798 O O . PHE A 1 217 ? 18.522 1.900 -24.942 1.00 96.88 217 PHE A O 1
ATOM 1805 N N . ILE A 1 218 ? 16.449 1.737 -25.794 1.00 95.56 218 ILE A N 1
ATOM 1806 C CA . ILE A 1 218 ? 16.681 2.684 -26.897 1.00 95.56 218 ILE A CA 1
ATOM 1807 C C . ILE A 1 218 ? 17.050 4.060 -26.335 1.00 95.56 218 ILE A C 1
ATOM 1809 O O . ILE A 1 218 ? 18.033 4.675 -26.748 1.00 95.56 218 ILE A O 1
ATOM 1813 N N . LEU A 1 219 ? 16.288 4.532 -25.347 1.00 95.56 219 LEU A N 1
ATOM 1814 C CA . LEU A 1 219 ? 16.526 5.816 -24.689 1.00 95.56 219 LEU A CA 1
ATOM 1815 C C . LEU A 1 219 ? 17.889 5.861 -23.977 1.00 95.56 219 LEU A C 1
ATOM 1817 O O . LEU A 1 219 ? 18.582 6.877 -24.045 1.00 95.56 219 LEU A O 1
ATOM 1821 N N . LEU A 1 220 ? 18.290 4.765 -23.328 1.00 96.19 220 LEU A N 1
ATOM 1822 C CA . LEU A 1 220 ? 19.592 4.647 -22.670 1.00 96.19 220 LEU A CA 1
ATOM 1823 C C . LEU A 1 220 ? 20.745 4.612 -23.679 1.00 96.19 220 LEU A C 1
ATOM 1825 O O . LEU A 1 220 ? 21.691 5.379 -23.527 1.00 96.19 220 LEU A O 1
ATOM 1829 N N . ASN A 1 221 ? 20.652 3.813 -24.742 1.00 95.25 221 ASN A N 1
ATOM 1830 C CA . ASN A 1 221 ? 21.659 3.805 -25.808 1.00 95.25 221 ASN A CA 1
ATOM 1831 C C . ASN A 1 221 ? 21.812 5.203 -26.432 1.00 95.25 221 ASN A C 1
ATOM 1833 O O . ASN A 1 221 ? 22.929 5.681 -26.622 1.00 95.25 221 ASN A O 1
ATOM 1837 N N . ASN A 1 222 ? 20.702 5.921 -26.644 1.00 93.56 222 ASN A N 1
ATOM 1838 C CA . ASN A 1 222 ? 20.720 7.308 -27.119 1.00 93.56 222 ASN A CA 1
ATOM 1839 C C . ASN A 1 222 ? 21.383 8.277 -26.124 1.00 93.56 222 ASN A C 1
ATOM 1841 O O . ASN A 1 222 ? 22.044 9.231 -26.537 1.00 93.56 222 ASN A O 1
ATOM 1845 N N . LEU A 1 223 ? 21.223 8.060 -24.813 1.00 94.31 223 LEU A N 1
ATOM 1846 C CA . LEU A 1 223 ? 21.896 8.853 -23.780 1.00 94.31 223 LEU A CA 1
ATOM 1847 C C . LEU A 1 223 ? 23.414 8.623 -23.783 1.00 94.31 223 LEU A C 1
ATOM 1849 O O . LEU A 1 223 ? 24.181 9.576 -23.625 1.00 94.31 223 LEU A O 1
ATOM 1853 N N . PHE A 1 224 ? 23.876 7.395 -23.977 1.00 92.50 224 PHE A N 1
ATOM 1854 C CA . PHE A 1 224 ? 25.308 7.104 -23.918 1.00 92.50 224 PHE A CA 1
ATOM 1855 C C . PHE A 1 224 ? 26.023 7.235 -25.271 1.00 92.50 224 PHE A C 1
ATOM 1857 O O . PHE A 1 224 ? 27.228 7.465 -25.296 1.00 92.50 224 PHE A O 1
ATOM 1864 N N . GLY A 1 225 ? 25.283 7.221 -26.384 1.00 90.12 225 GLY A N 1
ATOM 1865 C CA . GLY A 1 225 ? 25.836 7.367 -27.735 1.00 90.12 225 GLY A CA 1
ATOM 1866 C C . GLY A 1 225 ? 26.497 6.093 -28.271 1.00 90.12 225 GLY A C 1
ATOM 1867 O O . GLY A 1 225 ? 27.219 6.145 -29.261 1.00 90.12 225 GLY A O 1
ATOM 1868 N N . ASN A 1 226 ? 26.264 4.957 -27.619 1.00 90.81 226 ASN A N 1
ATOM 1869 C CA . ASN A 1 226 ? 26.777 3.640 -27.968 1.00 90.81 226 ASN A CA 1
ATOM 1870 C C . ASN A 1 226 ? 25.740 2.560 -27.620 1.00 90.81 226 ASN A C 1
ATOM 1872 O O . ASN A 1 226 ? 24.830 2.777 -26.817 1.00 90.81 226 ASN A O 1
ATOM 1876 N N . VAL A 1 227 ? 25.873 1.383 -28.232 1.00 91.44 227 VAL A N 1
ATOM 1877 C CA . VAL A 1 227 ? 25.011 0.231 -27.936 1.00 91.44 227 VAL A CA 1
ATOM 1878 C C . VAL A 1 227 ? 25.501 -0.420 -26.643 1.00 91.44 227 VAL A C 1
ATOM 1880 O O . VAL A 1 227 ? 26.469 -1.175 -26.652 1.00 91.44 227 VAL A O 1
ATOM 1883 N N . ILE A 1 228 ? 24.856 -0.083 -25.524 1.00 91.75 228 ILE A N 1
ATOM 1884 C CA . ILE A 1 228 ? 25.119 -0.677 -24.201 1.00 91.75 228 ILE A CA 1
ATOM 1885 C C . ILE A 1 228 ? 24.121 -1.799 -23.915 1.00 91.75 228 ILE A C 1
ATOM 1887 O O . ILE A 1 228 ? 24.470 -2.810 -23.310 1.00 91.75 228 ILE A O 1
ATOM 1891 N N . TYR A 1 229 ? 22.881 -1.618 -24.362 1.00 92.69 229 TYR A N 1
ATOM 1892 C CA . TYR A 1 229 ? 21.790 -2.564 -24.186 1.00 92.69 229 TYR A CA 1
ATOM 1893 C C . TYR A 1 229 ? 21.339 -3.107 -25.539 1.00 92.69 229 TYR A C 1
ATOM 1895 O O . TYR A 1 229 ? 21.122 -2.337 -26.478 1.00 92.69 229 TYR A O 1
ATOM 1903 N N . ASN A 1 230 ? 21.150 -4.421 -25.632 1.00 93.38 230 ASN A N 1
ATOM 1904 C CA . ASN A 1 230 ? 20.487 -5.029 -26.776 1.00 93.38 230 ASN A CA 1
ATOM 1905 C C . ASN A 1 230 ? 18.979 -4.762 -26.686 1.00 93.38 230 ASN A C 1
ATOM 1907 O O . ASN A 1 230 ? 18.325 -5.192 -25.739 1.00 93.38 230 ASN A O 1
ATOM 1911 N N . VAL A 1 231 ? 18.435 -4.022 -27.650 1.00 92.81 231 VAL A N 1
ATOM 1912 C CA . VAL A 1 231 ? 17.056 -3.509 -27.605 1.00 92.81 231 VAL A CA 1
ATOM 1913 C C . VAL A 1 231 ? 16.000 -4.611 -27.651 1.00 92.81 231 VAL A C 1
ATOM 1915 O O . VAL A 1 231 ? 14.927 -4.414 -27.080 1.00 92.81 231 VAL A O 1
ATOM 1918 N N . ASP A 1 232 ? 16.326 -5.758 -28.253 1.00 89.88 232 ASP A N 1
ATOM 1919 C CA . ASP A 1 232 ? 15.441 -6.925 -28.363 1.00 89.88 232 ASP A CA 1
ATOM 1920 C C . ASP A 1 232 ? 15.271 -7.657 -27.025 1.00 89.88 232 ASP A C 1
ATOM 1922 O O . ASP A 1 232 ? 14.276 -8.347 -26.805 1.00 89.88 232 ASP A O 1
ATOM 1926 N N . ASP A 1 233 ? 16.207 -7.457 -26.094 1.00 88.25 233 ASP A N 1
ATOM 1927 C CA . ASP A 1 233 ? 16.127 -8.022 -24.748 1.00 88.25 233 ASP A CA 1
ATOM 1928 C C . ASP A 1 233 ? 15.224 -7.189 -23.825 1.00 88.25 233 ASP A C 1
ATOM 1930 O O . ASP A 1 233 ? 14.938 -7.607 -22.697 1.00 88.25 233 ASP A O 1
ATOM 1934 N N . TYR A 1 234 ? 14.764 -6.009 -24.266 1.00 89.62 234 TYR A N 1
ATOM 1935 C CA . TYR A 1 234 ? 13.889 -5.173 -23.454 1.00 89.62 234 TYR A CA 1
ATOM 1936 C C . TYR A 1 234 ? 12.522 -5.827 -23.282 1.00 89.62 234 TYR A C 1
ATOM 1938 O O . TYR A 1 234 ? 11.814 -6.137 -24.237 1.00 89.62 234 TYR A O 1
ATOM 1946 N N . ASN A 1 235 ? 12.130 -6.012 -22.030 1.00 86.00 235 ASN A N 1
ATOM 1947 C CA . ASN A 1 235 ? 10.870 -6.636 -21.678 1.00 86.00 235 ASN A CA 1
ATOM 1948 C C . ASN A 1 235 ? 10.366 -6.088 -20.341 1.00 86.00 235 ASN A C 1
ATOM 1950 O O . ASN A 1 235 ? 11.014 -5.279 -19.669 1.00 86.00 235 ASN A O 1
ATOM 1954 N N . PHE A 1 236 ? 9.199 -6.573 -19.934 1.00 82.31 236 PHE A N 1
ATOM 1955 C CA . PHE A 1 236 ? 8.516 -6.084 -18.749 1.00 82.31 236 PHE A CA 1
ATOM 1956 C C . PHE A 1 236 ? 9.310 -6.287 -17.442 1.00 82.31 236 PHE A C 1
ATOM 1958 O O . PHE A 1 236 ? 9.209 -5.487 -16.511 1.00 82.31 236 PHE A O 1
ATOM 1965 N N . TYR A 1 237 ? 10.164 -7.312 -17.373 1.00 83.88 237 TYR A N 1
ATOM 1966 C CA . TYR A 1 237 ? 11.041 -7.527 -16.222 1.00 83.88 237 TYR A CA 1
ATOM 1967 C C . TYR A 1 237 ? 12.112 -6.442 -16.120 1.00 83.88 237 TYR A C 1
ATOM 1969 O O . TYR A 1 237 ? 12.347 -5.917 -15.030 1.00 83.88 237 TYR A O 1
ATOM 1977 N N . GLU A 1 238 ? 12.729 -6.063 -17.240 1.00 88.25 238 GLU A N 1
ATOM 1978 C CA . GLU A 1 238 ? 13.723 -4.985 -17.249 1.00 88.25 238 GLU A CA 1
ATOM 1979 C C . GLU A 1 238 ? 13.076 -3.638 -16.893 1.00 88.25 238 GLU A C 1
ATOM 1981 O O . GLU A 1 238 ? 13.665 -2.854 -16.147 1.00 88.25 238 GLU A O 1
ATOM 1986 N N . GLN A 1 239 ? 11.822 -3.403 -17.301 1.00 88.44 239 GLN A N 1
ATOM 1987 C CA . GLN A 1 239 ? 11.043 -2.249 -16.841 1.00 88.44 239 GLN A CA 1
ATOM 1988 C C . GLN A 1 239 ? 10.875 -2.237 -15.312 1.00 88.44 239 GLN A C 1
ATOM 1990 O O . GLN A 1 239 ? 11.227 -1.248 -14.666 1.00 88.44 239 GLN A O 1
ATOM 1995 N N . ILE A 1 240 ? 10.382 -3.331 -14.720 1.00 84.94 240 ILE A N 1
ATOM 1996 C CA . ILE A 1 240 ? 10.191 -3.450 -13.264 1.00 84.94 240 ILE A CA 1
ATOM 1997 C C . ILE A 1 240 ? 11.510 -3.236 -12.519 1.00 84.94 240 ILE A C 1
ATOM 1999 O O . ILE A 1 240 ? 11.569 -2.518 -11.518 1.00 84.94 240 ILE A O 1
ATOM 2003 N N . LYS A 1 241 ? 12.585 -3.855 -13.008 1.00 87.06 241 LYS A N 1
ATOM 2004 C CA . LYS A 1 241 ? 13.920 -3.721 -12.432 1.00 87.06 241 LYS A CA 1
ATOM 2005 C C . LYS A 1 241 ? 14.385 -2.265 -12.458 1.00 87.06 241 LYS A C 1
ATOM 2007 O O . LYS A 1 241 ? 14.843 -1.757 -11.436 1.00 87.06 241 LYS A O 1
ATOM 2012 N N . PHE A 1 242 ? 14.206 -1.569 -13.575 1.00 92.56 242 PHE A N 1
ATOM 2013 C CA . PHE A 1 242 ? 14.547 -0.155 -13.699 1.00 92.56 242 PHE A CA 1
ATOM 2014 C C . PHE A 1 242 ? 13.723 0.753 -12.787 1.00 92.56 242 PHE A C 1
ATOM 2016 O O . PHE A 1 242 ? 14.293 1.639 -12.145 1.00 92.56 242 PHE A O 1
ATOM 2023 N N . GLU A 1 243 ? 12.418 0.523 -12.657 1.00 89.50 243 GLU A N 1
ATOM 2024 C CA . GLU A 1 243 ? 11.572 1.264 -11.711 1.00 89.50 243 GLU A CA 1
ATOM 2025 C C . GLU A 1 243 ? 12.052 1.048 -10.275 1.00 89.50 243 GLU A C 1
ATOM 2027 O O . GLU A 1 243 ? 12.214 2.008 -9.511 1.00 89.50 243 GLU A O 1
ATOM 2032 N N . LYS A 1 244 ? 12.399 -0.197 -9.928 1.00 86.88 244 LYS A N 1
ATOM 2033 C CA . LYS A 1 244 ? 12.941 -0.536 -8.616 1.00 86.88 244 LYS A CA 1
ATOM 2034 C C . LYS A 1 244 ? 14.291 0.123 -8.346 1.00 86.88 244 LYS A C 1
ATOM 2036 O O . LYS A 1 244 ? 14.496 0.647 -7.253 1.00 86.88 244 LYS A O 1
ATOM 2041 N N . GLU A 1 245 ? 15.208 0.111 -9.304 1.00 91.31 245 GLU A N 1
ATOM 2042 C CA . GLU A 1 245 ? 16.535 0.721 -9.169 1.00 91.31 245 GLU A CA 1
ATOM 2043 C C . GLU A 1 245 ? 16.454 2.246 -9.025 1.00 91.31 245 GLU A C 1
ATOM 2045 O O . GLU A 1 245 ? 17.105 2.831 -8.153 1.00 91.31 245 GLU A O 1
ATOM 2050 N N . SER A 1 246 ? 15.632 2.879 -9.864 1.00 92.88 246 SER A N 1
ATOM 2051 C CA . SER A 1 246 ? 15.542 4.336 -9.973 1.00 92.88 246 SER A CA 1
ATOM 2052 C C . SER A 1 246 ? 14.618 4.959 -8.935 1.00 92.88 246 SER A C 1
ATOM 2054 O O . SER A 1 246 ? 14.903 6.049 -8.453 1.00 92.88 246 SER A O 1
ATOM 2056 N N . THR A 1 247 ? 13.536 4.289 -8.540 1.00 88.81 247 THR A N 1
ATOM 2057 C CA . THR A 1 247 ? 12.521 4.866 -7.641 1.00 88.81 247 THR A CA 1
ATOM 2058 C C . THR A 1 247 ? 12.290 4.049 -6.384 1.00 88.81 247 THR A C 1
ATOM 2060 O O . THR A 1 247 ? 11.677 4.543 -5.444 1.00 88.81 247 THR A O 1
ATOM 2063 N N . GLY A 1 248 ? 12.797 2.812 -6.307 1.00 85.50 248 GLY A N 1
ATOM 2064 C CA . GLY A 1 248 ? 12.575 1.852 -5.217 1.00 85.50 248 GLY A CA 1
ATOM 2065 C C . GLY A 1 248 ? 11.151 1.312 -5.089 1.00 85.50 248 GLY A C 1
ATOM 2066 O O . GLY A 1 248 ? 10.897 0.537 -4.158 1.00 85.50 248 GLY A O 1
ATOM 2067 N N . ILE A 1 249 ? 10.250 1.687 -5.992 1.00 80.75 249 ILE A N 1
ATOM 2068 C CA . ILE A 1 249 ? 8.872 1.205 -6.096 1.00 80.75 249 ILE A CA 1
ATOM 2069 C C . ILE A 1 249 ? 8.680 0.666 -7.522 1.00 80.75 249 ILE A C 1
ATOM 2071 O O . ILE A 1 249 ? 9.359 1.118 -8.435 1.00 80.75 249 ILE A O 1
ATOM 2075 N N . ASN A 1 250 ? 7.783 -0.302 -7.689 1.00 81.06 250 ASN A N 1
ATOM 2076 C CA . ASN A 1 250 ? 7.316 -0.738 -9.003 1.00 81.06 250 ASN A CA 1
ATOM 2077 C C . ASN A 1 250 ? 5.938 -0.108 -9.203 1.00 81.06 250 ASN A C 1
ATOM 2079 O O . ASN A 1 250 ? 5.103 -0.209 -8.300 1.00 81.06 250 ASN A O 1
ATOM 2083 N N . PHE A 1 251 ? 5.716 0.568 -10.324 1.00 75.31 251 PHE A N 1
ATOM 2084 C CA . PHE A 1 251 ? 4.458 1.283 -10.567 1.00 75.31 251 PHE A CA 1
ATOM 2085 C C . PHE A 1 251 ? 3.377 0.365 -11.122 1.00 75.31 251 PHE A C 1
ATOM 2087 O O . PHE A 1 251 ? 2.188 0.587 -10.909 1.00 75.31 251 PHE A O 1
ATOM 2094 N N . PHE A 1 252 ? 3.788 -0.714 -11.776 1.00 69.69 252 PHE A N 1
ATOM 2095 C CA . PHE A 1 252 ? 2.885 -1.767 -12.194 1.00 69.69 252 PHE A CA 1
ATOM 2096 C C . PHE A 1 252 ? 2.796 -2.869 -11.146 1.00 69.69 252 PHE A C 1
ATOM 2098 O O . PHE A 1 252 ? 3.817 -3.342 -10.641 1.00 69.69 252 PHE A O 1
ATOM 2105 N N . ASN A 1 253 ? 1.571 -3.310 -10.860 1.00 65.00 253 ASN A N 1
ATOM 2106 C CA . ASN A 1 253 ? 1.335 -4.249 -9.776 1.00 65.00 253 ASN A CA 1
ATOM 2107 C C . ASN A 1 253 ? 0.155 -5.199 -10.017 1.00 65.00 253 ASN A C 1
ATOM 2109 O O . ASN A 1 253 ? -0.759 -5.309 -9.206 1.00 65.00 253 ASN A O 1
ATOM 2113 N N . ASP A 1 254 ? 0.186 -5.884 -11.156 1.00 73.06 254 ASP A N 1
ATOM 2114 C CA . ASP A 1 254 ? -0.849 -6.833 -11.592 1.00 73.06 254 ASP A CA 1
ATOM 2115 C C . ASP A 1 254 ? -0.483 -8.301 -11.276 1.00 73.06 254 ASP A C 1
ATOM 2117 O O . ASP A 1 254 ? -1.000 -9.230 -11.892 1.00 73.06 254 ASP A O 1
ATOM 2121 N N . PHE A 1 255 ? 0.470 -8.540 -10.365 1.00 83.62 255 PHE A N 1
ATOM 2122 C CA . PHE A 1 255 ? 0.840 -9.897 -9.952 1.00 83.62 255 PHE A CA 1
ATOM 2123 C C . PHE A 1 255 ? 0.097 -10.314 -8.684 1.00 83.62 255 PHE A C 1
ATOM 2125 O O . PHE A 1 255 ? -0.348 -9.498 -7.880 1.00 83.62 255 PHE A O 1
ATOM 2132 N N . SER A 1 256 ? -0.040 -11.616 -8.475 1.00 87.88 256 SER A N 1
ATOM 2133 C CA . SER A 1 256 ? -0.642 -12.146 -7.257 1.00 87.88 256 SER A CA 1
ATOM 2134 C C . SER A 1 256 ? 0.238 -11.851 -6.039 1.00 87.88 256 SER A C 1
ATOM 2136 O O . SER A 1 256 ? 1.449 -11.649 -6.146 1.00 87.88 256 SER A O 1
ATOM 2138 N N . LYS A 1 257 ? -0.363 -11.857 -4.846 1.00 88.12 257 LYS A N 1
ATOM 2139 C CA . LYS A 1 257 ? 0.372 -11.970 -3.580 1.00 88.12 257 LYS A CA 1
ATOM 2140 C C . LYS A 1 257 ? 0.366 -13.433 -3.169 1.00 88.12 257 LYS A C 1
ATOM 2142 O O . LYS A 1 257 ? -0.688 -14.061 -3.151 1.00 88.12 257 LYS A O 1
ATOM 2147 N N . LEU A 1 258 ? 1.532 -13.970 -2.839 1.00 88.81 258 LEU A N 1
ATOM 2148 C CA . LEU A 1 258 ? 1.617 -15.322 -2.301 1.00 88.81 258 LEU A CA 1
ATOM 2149 C C . LEU A 1 258 ? 1.205 -15.277 -0.818 1.00 88.81 258 LEU A C 1
ATOM 2151 O O . LEU A 1 258 ? 1.820 -14.485 -0.098 1.00 88.81 258 LEU A O 1
ATOM 2155 N N . PRO A 1 259 ? 0.216 -16.069 -0.356 1.00 88.88 259 PRO A N 1
ATOM 2156 C CA . PRO A 1 259 ? -0.240 -16.022 1.033 1.00 88.88 259 PRO A CA 1
ATOM 2157 C C . PRO A 1 259 ? 0.903 -16.273 2.026 1.00 88.88 259 PRO A C 1
ATOM 2159 O O . PRO A 1 259 ? 1.925 -16.884 1.682 1.00 88.88 259 PRO A O 1
ATOM 2162 N N . ASP A 1 260 ? 0.769 -15.743 3.239 1.00 86.94 260 ASP A N 1
ATOM 2163 C CA . ASP A 1 260 ? 1.772 -15.937 4.291 1.00 86.94 260 ASP A CA 1
ATOM 2164 C C . ASP A 1 260 ? 1.631 -17.322 4.932 1.00 86.94 260 ASP A C 1
ATOM 2166 O O . ASP A 1 260 ? 2.630 -18.029 5.063 1.00 86.94 260 ASP A O 1
ATOM 2170 N N . ASP A 1 261 ? 0.392 -17.753 5.175 1.00 88.94 261 ASP A N 1
ATOM 2171 C CA . ASP A 1 261 ? 0.060 -19.082 5.682 1.00 88.94 261 ASP A CA 1
ATOM 2172 C C . ASP A 1 261 ? -0.453 -19.962 4.535 1.00 88.94 261 ASP A C 1
ATOM 2174 O O . ASP A 1 261 ? -1.592 -19.826 4.090 1.00 88.94 261 ASP A O 1
ATOM 2178 N N . ILE A 1 262 ? 0.418 -20.835 4.019 1.00 91.50 262 ILE A N 1
ATOM 2179 C CA . ILE A 1 262 ? 0.086 -21.793 2.956 1.00 91.50 262 ILE A CA 1
ATOM 2180 C C . ILE A 1 262 ? 0.205 -23.206 3.514 1.00 91.50 262 ILE A C 1
ATOM 2182 O O . ILE A 1 262 ? 1.252 -23.599 4.047 1.00 91.50 262 ILE A O 1
ATOM 2186 N N . GLU A 1 263 ? -0.862 -23.982 3.374 1.00 93.25 263 GLU A N 1
ATOM 2187 C CA . GLU A 1 263 ? -0.874 -25.388 3.755 1.00 93.25 263 GLU A CA 1
ATOM 2188 C C . GLU A 1 263 ? -0.134 -26.241 2.719 1.00 93.25 263 GLU A C 1
ATOM 2190 O O . GLU A 1 263 ? -0.059 -25.916 1.531 1.00 93.25 263 GLU A O 1
ATOM 2195 N N . ASN A 1 264 ? 0.455 -27.352 3.169 1.00 94.81 264 ASN A N 1
ATOM 2196 C CA . ASN A 1 264 ? 1.043 -28.301 2.230 1.00 94.81 264 ASN A CA 1
ATOM 2197 C C . ASN A 1 264 ? -0.065 -28.880 1.343 1.00 94.81 264 ASN A C 1
ATOM 2199 O O . ASN A 1 264 ? -1.150 -29.158 1.835 1.00 94.81 264 ASN A O 1
ATOM 2203 N N . GLU A 1 265 ? 0.224 -29.071 0.060 1.00 94.25 265 GLU A N 1
ATOM 2204 C CA . GLU A 1 265 ? -0.733 -29.541 -0.951 1.00 94.25 265 GLU A CA 1
ATOM 2205 C C . GLU A 1 265 ? -1.870 -28.563 -1.295 1.00 94.25 265 GLU A C 1
ATOM 2207 O O . GLU A 1 265 ? -2.749 -28.889 -2.093 1.00 94.25 265 GLU A O 1
ATOM 2212 N N . GLN A 1 266 ? -1.820 -27.327 -0.793 1.00 95.50 266 GLN A N 1
ATOM 2213 C CA . GLN A 1 266 ? -2.781 -26.298 -1.170 1.00 95.50 266 GLN A CA 1
ATOM 2214 C C . GLN A 1 266 ? -2.643 -25.925 -2.654 1.00 95.50 266 GLN A C 1
ATOM 2216 O O . GLN A 1 266 ? -1.546 -25.627 -3.142 1.00 95.50 266 GLN A O 1
ATOM 2221 N N . LEU A 1 267 ? -3.773 -25.906 -3.365 1.00 96.12 267 LEU A N 1
ATOM 2222 C CA . LEU A 1 267 ? -3.864 -25.421 -4.741 1.00 96.12 267 LEU A CA 1
ATOM 2223 C C . LEU A 1 267 ? -3.829 -23.887 -4.763 1.00 96.12 267 LEU A C 1
ATOM 2225 O O . LEU A 1 267 ? -4.583 -23.227 -4.048 1.00 96.12 267 LEU A O 1
ATOM 2229 N N . LEU A 1 268 ? -2.968 -23.321 -5.603 1.00 95.81 268 LEU A N 1
ATOM 2230 C CA . LEU A 1 268 ? -2.763 -21.884 -5.742 1.00 95.81 268 LEU A CA 1
ATOM 2231 C C . LEU A 1 268 ? -2.933 -21.462 -7.198 1.00 95.81 268 LEU A C 1
ATOM 2233 O O . LEU A 1 268 ? -2.370 -22.091 -8.089 1.00 95.81 268 LEU A O 1
ATOM 2237 N N . ASN A 1 269 ? -3.637 -20.348 -7.405 1.00 95.75 269 ASN A N 1
ATOM 2238 C CA . ASN A 1 269 ? -3.754 -19.658 -8.687 1.00 95.75 269 ASN A CA 1
ATOM 2239 C C . ASN A 1 269 ? -3.004 -18.335 -8.597 1.00 95.75 269 ASN A C 1
ATOM 2241 O O . ASN A 1 269 ? -3.403 -17.442 -7.845 1.00 95.75 269 ASN A O 1
ATOM 2245 N N . LEU A 1 270 ? -1.891 -18.228 -9.316 1.00 94.81 270 LEU A N 1
ATOM 2246 C CA . LEU A 1 270 ? -0.974 -17.104 -9.199 1.00 94.81 270 LEU A CA 1
ATOM 2247 C C . LEU A 1 270 ? -0.597 -16.551 -10.566 1.00 94.81 270 LEU A C 1
ATOM 2249 O O . LEU A 1 270 ? -0.414 -17.278 -11.537 1.00 94.81 270 LEU A O 1
ATOM 2253 N N . ARG A 1 271 ? -0.415 -15.239 -10.600 1.00 92.81 271 ARG A N 1
ATOM 2254 C CA . ARG A 1 271 ? 0.130 -14.483 -11.715 1.00 92.81 271 ARG A CA 1
ATOM 2255 C C . ARG A 1 271 ? 1.431 -13.843 -11.281 1.00 92.81 271 ARG A C 1
ATOM 2257 O O . ARG A 1 271 ? 1.469 -13.211 -10.230 1.00 92.81 271 ARG A O 1
ATOM 2264 N N . GLY A 1 272 ? 2.484 -13.981 -12.070 1.00 91.50 272 GLY A N 1
ATOM 2265 C CA . GLY A 1 272 ? 3.784 -13.391 -11.769 1.00 91.50 272 GLY A CA 1
ATOM 2266 C C . GLY A 1 272 ? 4.636 -13.213 -13.008 1.00 91.50 272 GLY A C 1
ATOM 2267 O O . GLY A 1 272 ? 4.200 -13.518 -14.114 1.00 91.50 272 GLY A O 1
ATOM 2268 N N . ILE A 1 273 ? 5.861 -12.737 -12.821 1.00 90.75 273 ILE A N 1
ATOM 2269 C CA . ILE A 1 273 ? 6.839 -12.607 -13.903 1.00 90.75 273 ILE A CA 1
ATOM 2270 C C . ILE A 1 273 ? 8.022 -13.538 -13.685 1.00 90.75 273 ILE A C 1
ATOM 2272 O O . ILE A 1 273 ? 8.533 -13.666 -12.570 1.00 90.75 273 ILE A O 1
ATOM 2276 N N . ILE A 1 274 ? 8.457 -14.199 -14.752 1.00 92.25 274 ILE A N 1
ATOM 2277 C CA . ILE A 1 274 ? 9.585 -15.127 -14.715 1.00 92.25 274 ILE A CA 1
ATOM 2278 C C . ILE A 1 274 ? 10.890 -14.321 -14.627 1.00 92.25 274 ILE A C 1
ATOM 2280 O O . ILE A 1 274 ? 11.296 -13.661 -15.578 1.00 92.25 274 ILE A O 1
ATOM 2284 N N . ASP A 1 275 ? 11.559 -14.384 -13.478 1.00 89.62 275 ASP A N 1
ATOM 2285 C CA . ASP A 1 275 ? 12.873 -13.776 -13.214 1.00 89.62 275 ASP A CA 1
ATOM 2286 C C . ASP A 1 275 ? 14.017 -14.653 -13.744 1.00 89.62 275 ASP A C 1
ATOM 2288 O O . ASP A 1 275 ? 15.028 -14.166 -14.251 1.00 89.62 275 ASP A O 1
ATOM 2292 N N . PHE A 1 276 ? 13.851 -15.973 -13.647 1.00 92.31 276 PHE A N 1
ATOM 2293 C CA . PHE A 1 276 ? 14.859 -16.941 -14.063 1.00 92.31 276 PHE A CA 1
ATOM 2294 C C . PHE A 1 276 ? 14.222 -18.266 -14.479 1.00 92.31 276 PHE A C 1
ATOM 2296 O O . PHE A 1 276 ? 13.240 -18.702 -13.875 1.00 92.31 276 PHE A O 1
ATOM 2303 N N . VAL A 1 277 ? 14.824 -18.913 -15.477 1.00 94.25 277 VAL A N 1
ATOM 2304 C CA . VAL A 1 277 ? 14.470 -20.252 -15.955 1.00 94.25 277 VAL A CA 1
ATOM 2305 C C . VAL A 1 277 ? 15.696 -21.139 -15.776 1.00 94.25 277 VAL A C 1
ATOM 2307 O O . VAL A 1 277 ? 16.703 -20.942 -16.450 1.00 94.25 277 VAL A O 1
ATOM 2310 N N . GLY A 1 278 ? 15.628 -22.092 -14.850 1.00 94.75 278 GLY A N 1
ATOM 2311 C CA . GLY A 1 278 ? 16.640 -23.134 -14.700 1.00 94.75 278 GLY A CA 1
ATOM 2312 C C . GLY A 1 278 ? 16.142 -24.433 -15.310 1.00 94.75 278 GLY A C 1
ATOM 2313 O O . GLY A 1 278 ? 15.050 -24.874 -14.964 1.00 94.75 278 GLY A O 1
ATOM 2314 N N . ILE A 1 279 ? 16.932 -25.047 -16.185 1.00 93.50 279 ILE A N 1
ATOM 2315 C CA . ILE A 1 279 ? 16.657 -26.386 -16.716 1.00 93.50 279 ILE A CA 1
ATOM 2316 C C . ILE A 1 279 ? 17.479 -27.382 -15.900 1.00 93.50 279 ILE A C 1
ATOM 2318 O O . ILE A 1 279 ? 18.618 -27.110 -15.515 1.00 93.50 279 ILE A O 1
ATOM 2322 N N . SER A 1 280 ? 16.881 -28.509 -15.548 1.00 90.25 280 SER A N 1
ATOM 2323 C CA . SER A 1 280 ? 17.521 -29.571 -14.778 1.00 90.25 280 SER A CA 1
ATOM 2324 C C . SER A 1 280 ? 17.040 -30.922 -15.281 1.00 90.25 280 SER A C 1
ATOM 2326 O O . SER A 1 280 ? 16.017 -31.008 -15.954 1.00 90.25 280 SER A O 1
ATOM 2328 N N . VAL A 1 281 ? 17.789 -31.972 -14.964 1.00 91.62 281 VAL A N 1
ATOM 2329 C CA . VAL A 1 281 ? 17.509 -33.332 -15.423 1.00 91.62 281 VAL A CA 1
ATOM 2330 C C . VAL A 1 281 ? 17.259 -34.220 -14.209 1.00 91.62 281 VAL A C 1
ATOM 2332 O O . VAL A 1 281 ? 17.951 -34.098 -13.194 1.00 91.62 281 VAL A O 1
ATOM 2335 N N . ASP A 1 282 ? 16.234 -35.067 -14.276 1.00 88.56 282 ASP A N 1
ATOM 2336 C CA . ASP A 1 282 ? 15.921 -36.024 -13.217 1.00 88.56 282 ASP A CA 1
ATOM 2337 C C . ASP A 1 282 ? 16.781 -37.305 -13.302 1.00 88.56 282 ASP A C 1
ATOM 2339 O O . ASP A 1 282 ? 17.645 -37.466 -14.163 1.00 88.56 282 ASP A O 1
ATOM 2343 N N . LYS A 1 283 ? 16.546 -38.253 -12.385 1.00 88.69 283 LYS A N 1
ATOM 2344 C CA . LYS A 1 283 ? 17.278 -39.534 -12.340 1.00 88.69 283 LYS A CA 1
ATOM 2345 C C . LYS A 1 283 ? 17.051 -40.422 -13.570 1.00 88.69 283 LYS A C 1
AT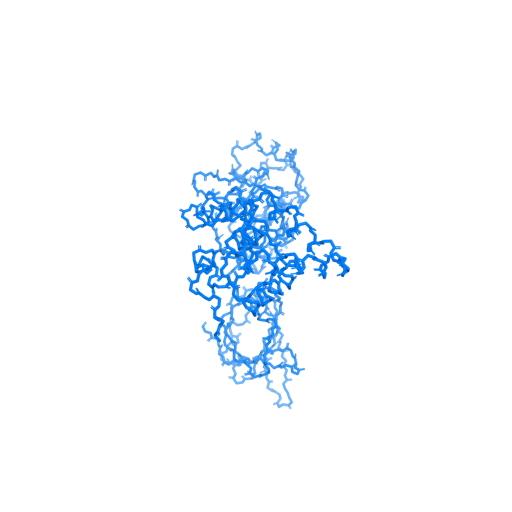OM 2347 O O . LYS A 1 283 ? 17.846 -41.325 -13.804 1.00 88.69 283 LYS A O 1
ATOM 2352 N N . ASN A 1 284 ? 15.978 -40.178 -14.315 1.00 88.75 284 ASN A N 1
ATOM 2353 C CA . ASN A 1 284 ? 15.583 -40.927 -15.502 1.00 88.75 284 ASN A CA 1
ATOM 2354 C C . ASN A 1 284 ? 15.999 -40.201 -16.792 1.00 88.75 284 ASN A C 1
ATOM 2356 O O . ASN A 1 284 ? 15.544 -40.565 -17.872 1.00 88.75 284 ASN A O 1
ATOM 2360 N N . ASN A 1 285 ? 16.872 -39.194 -16.684 1.00 88.50 285 ASN A N 1
ATOM 2361 C CA . ASN A 1 285 ? 17.354 -38.373 -17.787 1.00 88.50 285 ASN A CA 1
ATOM 2362 C C . ASN A 1 285 ? 16.273 -37.501 -18.460 1.00 88.50 285 ASN A C 1
ATOM 2364 O O . ASN A 1 285 ? 16.430 -37.094 -19.609 1.00 88.50 285 ASN A O 1
ATOM 2368 N N . ASN A 1 286 ? 15.187 -37.192 -17.746 1.00 91.19 286 ASN A N 1
ATOM 2369 C CA . ASN A 1 286 ? 14.125 -36.323 -18.238 1.00 91.19 286 ASN A CA 1
ATOM 2370 C C . ASN A 1 286 ? 14.354 -34.869 -17.814 1.00 91.19 286 ASN A C 1
ATOM 2372 O O . ASN A 1 286 ? 14.594 -34.580 -16.638 1.00 91.19 286 ASN A O 1
ATOM 2376 N N . GLU A 1 287 ? 14.217 -33.940 -18.757 1.00 92.94 287 GLU A N 1
ATOM 2377 C CA . GLU A 1 287 ? 14.323 -32.507 -18.480 1.00 92.94 287 GLU A CA 1
ATOM 2378 C C . GLU A 1 287 ? 13.086 -31.971 -17.752 1.00 92.94 287 GLU A C 1
ATOM 2380 O O . GLU A 1 287 ? 11.947 -32.309 -18.083 1.00 92.94 287 GLU A O 1
ATOM 2385 N N . TYR A 1 288 ? 13.311 -31.087 -16.787 1.00 93.44 288 TYR A N 1
ATOM 2386 C CA . TYR A 1 288 ? 12.284 -30.330 -16.086 1.00 93.44 288 TYR A CA 1
ATOM 2387 C C . TYR A 1 288 ? 12.770 -28.896 -15.837 1.00 93.44 288 TYR A C 1
ATOM 2389 O O . TYR A 1 288 ? 13.975 -28.627 -15.791 1.00 93.44 288 TYR A O 1
ATOM 2397 N N . ALA A 1 289 ? 11.839 -27.959 -15.649 1.00 95.81 289 ALA A N 1
ATOM 2398 C CA . ALA A 1 289 ? 12.179 -26.563 -15.387 1.00 95.81 289 ALA A CA 1
ATOM 2399 C C . ALA A 1 289 ? 11.913 -26.156 -13.939 1.00 95.81 289 ALA A C 1
ATOM 2401 O O . ALA A 1 289 ? 10.919 -26.534 -13.320 1.00 95.81 289 ALA A O 1
ATOM 2402 N N . LYS A 1 290 ? 12.788 -25.302 -13.415 1.00 96.12 290 LYS A N 1
ATOM 2403 C CA . LYS A 1 290 ? 12.598 -24.558 -12.175 1.00 96.12 290 LYS A CA 1
ATOM 2404 C C . LYS A 1 290 ? 12.586 -23.072 -12.497 1.00 96.12 290 LYS A C 1
ATOM 2406 O O . LYS A 1 290 ? 13.620 -22.470 -12.785 1.00 96.12 290 LYS A O 1
ATOM 2411 N N . LEU A 1 291 ? 11.404 -22.481 -12.428 1.00 96.50 291 LEU A N 1
ATOM 2412 C CA . LEU A 1 291 ? 11.205 -21.055 -12.614 1.00 96.50 291 LEU A CA 1
ATOM 2413 C C . LEU A 1 291 ? 11.371 -20.332 -11.283 1.00 96.50 291 LEU A C 1
ATOM 2415 O O . LEU A 1 291 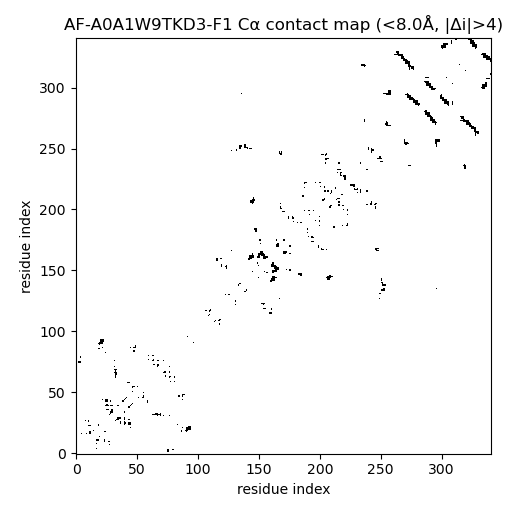? 10.858 -20.774 -10.255 1.00 96.50 291 LEU A O 1
ATOM 2419 N N . LYS A 1 292 ? 12.038 -19.184 -11.308 1.00 95.56 292 LYS A N 1
ATOM 2420 C CA . LYS A 1 292 ? 11.959 -18.187 -10.242 1.00 95.56 292 LYS A CA 1
ATOM 2421 C C . LYS A 1 292 ? 10.934 -17.148 -10.677 1.00 95.56 292 LYS A C 1
ATOM 2423 O O . LYS A 1 292 ? 11.140 -16.479 -11.685 1.00 95.56 292 LYS A O 1
ATOM 2428 N N . VAL A 1 293 ? 9.828 -17.038 -9.951 1.00 94.06 293 VAL A N 1
ATOM 2429 C CA . VAL A 1 293 ? 8.702 -16.166 -10.302 1.00 94.06 293 VAL A CA 1
ATOM 2430 C C . VAL A 1 293 ? 8.584 -15.048 -9.276 1.00 94.06 293 VAL A C 1
ATOM 2432 O O . VAL A 1 293 ? 8.424 -15.296 -8.078 1.00 94.06 293 VAL A O 1
ATOM 2435 N N . LEU A 1 294 ? 8.677 -13.807 -9.742 1.00 89.38 294 LEU A N 1
ATOM 2436 C CA . LEU A 1 294 ? 8.469 -12.617 -8.930 1.00 89.38 294 LEU A CA 1
ATOM 2437 C C . LEU A 1 294 ? 6.967 -12.321 -8.820 1.00 89.38 294 LEU A C 1
ATOM 2439 O O . LEU A 1 294 ? 6.262 -12.230 -9.825 1.00 89.38 294 LEU A O 1
ATOM 2443 N N . LEU A 1 295 ? 6.510 -12.156 -7.581 1.00 88.75 295 LEU A N 1
ATOM 2444 C CA . LEU A 1 295 ? 5.155 -11.773 -7.191 1.00 88.75 295 LEU A CA 1
ATOM 2445 C C . LEU A 1 295 ? 5.204 -10.430 -6.438 1.00 88.75 295 LEU A C 1
ATOM 2447 O O . LEU A 1 295 ? 6.286 -9.944 -6.099 1.00 88.75 295 LEU A O 1
ATOM 2451 N N . ASN A 1 296 ? 4.049 -9.829 -6.130 1.00 82.19 296 ASN A N 1
ATOM 2452 C CA . ASN A 1 296 ? 3.997 -8.480 -5.535 1.00 82.19 296 ASN A CA 1
ATOM 2453 C C . ASN A 1 296 ? 4.699 -8.386 -4.164 1.00 82.19 296 ASN A C 1
ATOM 2455 O O . ASN A 1 296 ? 5.300 -7.363 -3.819 1.00 82.19 296 ASN A O 1
ATOM 2459 N N . ASN A 1 297 ? 4.613 -9.446 -3.354 1.00 81.94 297 ASN A N 1
ATOM 2460 C CA . ASN A 1 297 ? 5.148 -9.468 -1.990 1.00 81.94 297 ASN A CA 1
ATOM 2461 C C . ASN A 1 297 ? 6.464 -10.243 -1.839 1.00 81.94 297 ASN A C 1
ATOM 2463 O O . ASN A 1 297 ? 7.272 -9.882 -0.985 1.00 81.94 297 ASN A O 1
ATOM 2467 N N . LYS A 1 298 ? 6.693 -11.289 -2.639 1.00 86.94 298 LYS A N 1
ATOM 2468 C CA . LYS A 1 298 ? 7.889 -12.140 -2.558 1.00 86.94 298 LYS A CA 1
ATOM 2469 C C . LYS A 1 298 ? 8.189 -12.810 -3.893 1.00 86.94 298 LYS A C 1
ATOM 2471 O O . LYS A 1 298 ? 7.419 -12.736 -4.840 1.00 86.94 298 LYS A O 1
ATOM 2476 N N . THR A 1 299 ? 9.335 -13.464 -3.974 1.00 90.88 299 THR A N 1
ATOM 2477 C CA . THR A 1 299 ? 9.638 -14.384 -5.069 1.00 90.88 299 THR A CA 1
ATOM 2478 C C . THR A 1 299 ? 9.294 -15.804 -4.634 1.00 90.88 299 THR A C 1
ATOM 2480 O O . THR A 1 299 ? 9.522 -16.156 -3.478 1.00 90.88 299 THR A O 1
ATOM 2483 N N . THR A 1 300 ? 8.771 -16.616 -5.547 1.00 94.50 300 THR A N 1
ATOM 2484 C CA . THR A 1 300 ? 8.541 -18.049 -5.334 1.00 94.50 300 THR A CA 1
ATOM 2485 C C . THR A 1 300 ? 9.228 -18.877 -6.414 1.00 94.50 300 THR A C 1
ATOM 2487 O O . THR A 1 300 ? 9.581 -18.360 -7.475 1.00 94.50 300 THR A O 1
ATOM 2490 N N . TYR A 1 301 ? 9.422 -20.166 -6.148 1.00 96.69 301 TYR A N 1
ATOM 2491 C CA . TYR A 1 301 ? 9.899 -21.114 -7.147 1.00 96.69 301 TYR A CA 1
ATOM 2492 C C . TYR A 1 301 ? 8.741 -21.954 -7.664 1.00 96.69 301 TYR A C 1
ATOM 2494 O O . TYR A 1 301 ? 7.989 -22.519 -6.872 1.00 96.69 301 TYR A O 1
ATOM 2502 N N . VAL A 1 302 ? 8.639 -22.073 -8.983 1.00 96.88 302 VAL A N 1
ATOM 2503 C CA . VAL A 1 302 ? 7.666 -22.938 -9.652 1.00 96.88 302 VAL A CA 1
ATOM 2504 C C . VAL A 1 302 ? 8.427 -24.054 -10.353 1.00 96.88 302 VAL A C 1
ATOM 2506 O O . VAL A 1 302 ? 9.323 -23.784 -11.149 1.00 96.88 302 VAL A O 1
ATOM 2509 N N . VAL A 1 303 ? 8.116 -25.304 -10.028 1.00 96.44 303 VAL A N 1
ATOM 2510 C CA . VAL A 1 303 ? 8.708 -26.482 -10.668 1.00 96.44 303 VAL A CA 1
ATOM 2511 C C . VAL A 1 303 ? 7.735 -27.027 -11.694 1.00 96.44 303 VAL A C 1
ATOM 2513 O O . VAL A 1 303 ? 6.578 -27.293 -11.382 1.00 96.44 303 VAL A O 1
ATOM 2516 N N . ILE A 1 304 ? 8.224 -27.195 -12.913 1.00 95.12 304 ILE A N 1
ATOM 2517 C CA . ILE A 1 304 ? 7.499 -27.757 -14.043 1.00 95.12 304 ILE A CA 1
ATOM 2518 C C . ILE A 1 304 ? 8.142 -29.102 -14.335 1.00 95.12 304 ILE A C 1
ATOM 2520 O O . ILE A 1 304 ? 9.237 -29.143 -14.894 1.00 95.12 304 ILE A O 1
ATOM 2524 N N . PHE A 1 305 ? 7.491 -30.181 -13.903 1.00 93.44 305 PHE A N 1
ATOM 2525 C CA . PHE A 1 305 ? 7.959 -31.542 -14.157 1.00 93.44 305 PHE A CA 1
ATOM 2526 C C . PHE A 1 305 ? 7.900 -31.885 -15.645 1.00 93.44 305 PHE A C 1
ATOM 2528 O O . PHE A 1 305 ? 7.273 -31.177 -16.432 1.00 93.44 305 PHE A O 1
ATOM 2535 N N . ASN A 1 306 ? 8.608 -32.946 -16.028 1.00 92.69 306 ASN A N 1
ATOM 2536 C CA . ASN A 1 306 ? 8.858 -33.288 -17.424 1.00 92.69 306 ASN A CA 1
ATOM 2537 C C . ASN A 1 306 ? 7.585 -33.380 -18.281 1.00 92.69 306 ASN A C 1
ATOM 2539 O O . ASN A 1 306 ? 7.542 -32.804 -19.366 1.00 92.69 306 ASN A O 1
ATOM 2543 N N . ASP A 1 307 ? 6.540 -34.018 -17.754 1.00 87.88 307 ASP A N 1
ATOM 2544 C CA . ASP A 1 307 ? 5.233 -34.174 -18.398 1.00 87.88 307 ASP A CA 1
ATOM 2545 C C . ASP A 1 307 ? 4.633 -32.837 -18.855 1.00 87.88 307 ASP A C 1
ATOM 2547 O O . ASP A 1 307 ? 4.048 -32.750 -19.933 1.00 87.88 307 ASP A O 1
ATOM 2551 N N . LYS A 1 308 ? 4.828 -31.776 -18.065 1.00 88.62 308 LYS A N 1
ATOM 2552 C CA . LYS A 1 308 ? 4.380 -30.413 -18.378 1.00 88.62 308 LYS A CA 1
ATOM 2553 C C . LYS A 1 308 ? 5.438 -29.544 -19.039 1.00 88.62 308 LYS A C 1
ATOM 2555 O O . LYS A 1 308 ? 5.101 -28.603 -19.753 1.00 88.62 308 LYS A O 1
ATOM 2560 N N . TYR A 1 309 ? 6.714 -29.824 -18.816 1.00 89.81 309 TYR A N 1
ATOM 2561 C CA . TYR A 1 309 ? 7.800 -29.023 -19.369 1.00 89.81 309 TYR A CA 1
ATOM 2562 C C . TYR A 1 309 ? 7.817 -29.103 -20.894 1.00 89.81 309 TYR A C 1
ATOM 2564 O O . TYR A 1 309 ? 7.925 -28.069 -21.549 1.00 89.81 309 TYR A O 1
ATOM 2572 N N . ILE A 1 310 ? 7.623 -30.303 -21.450 1.00 88.25 310 ILE A N 1
ATOM 2573 C CA . ILE A 1 310 ? 7.565 -30.519 -22.902 1.00 88.25 310 ILE A CA 1
ATOM 2574 C C . ILE A 1 310 ? 6.446 -29.678 -23.538 1.00 88.25 310 ILE A C 1
ATOM 2576 O O . ILE A 1 310 ? 6.660 -29.085 -24.592 1.00 88.25 310 ILE A O 1
ATOM 2580 N N . GLU A 1 311 ? 5.291 -29.577 -22.869 1.00 90.62 311 GLU A N 1
ATOM 2581 C CA . GLU A 1 311 ? 4.125 -28.799 -23.314 1.00 90.62 311 GLU A CA 1
ATOM 2582 C C . GLU A 1 311 ? 4.411 -27.287 -23.328 1.00 90.62 311 GLU A C 1
ATOM 2584 O O . GLU A 1 311 ? 4.025 -26.583 -24.259 1.00 90.62 311 GLU A O 1
ATOM 2589 N N . TYR A 1 312 ? 5.112 -26.776 -22.311 1.00 91.38 312 TYR A N 1
ATOM 2590 C CA . TYR A 1 312 ? 5.227 -25.334 -22.081 1.00 91.38 312 TYR A CA 1
ATOM 2591 C C . TYR A 1 312 ? 6.586 -24.713 -22.417 1.00 91.38 312 TYR A C 1
ATOM 2593 O O . TYR A 1 312 ? 6.721 -23.496 -22.277 1.00 91.38 312 TYR A O 1
ATOM 2601 N N . LYS A 1 313 ? 7.588 -25.491 -22.859 1.00 88.81 313 LYS A N 1
ATOM 2602 C CA . LYS A 1 313 ? 8.988 -25.029 -22.981 1.00 88.81 313 LYS A CA 1
ATOM 2603 C C . LYS A 1 313 ? 9.163 -23.733 -23.779 1.00 88.81 313 LYS A C 1
ATOM 2605 O O . LYS A 1 313 ? 10.025 -22.923 -23.452 1.00 88.81 313 LYS A O 1
ATOM 2610 N N . GLU A 1 314 ? 8.349 -23.521 -24.811 1.00 86.69 314 GLU A N 1
ATOM 2611 C CA . GLU A 1 314 ? 8.460 -22.353 -25.693 1.00 86.69 314 GLU A CA 1
ATOM 2612 C C . GLU A 1 314 ? 7.902 -21.069 -25.061 1.00 86.69 314 GLU A C 1
ATOM 2614 O O . GLU A 1 314 ? 8.307 -19.965 -25.438 1.00 86.69 314 GLU A O 1
ATOM 2619 N N . PHE A 1 315 ? 7.029 -21.209 -24.060 1.00 85.38 315 PHE A N 1
ATOM 2620 C CA . PHE A 1 315 ? 6.337 -20.113 -23.380 1.00 85.38 315 PHE A CA 1
ATOM 2621 C C . PHE A 1 315 ? 7.009 -19.690 -22.066 1.00 85.38 315 PHE A C 1
ATOM 2623 O O . PHE A 1 315 ? 6.670 -18.651 -21.500 1.00 85.38 315 PHE A O 1
ATOM 2630 N N . ILE A 1 316 ? 7.983 -20.459 -21.575 1.00 88.94 316 ILE A N 1
ATOM 2631 C CA . ILE A 1 316 ? 8.687 -20.184 -20.315 1.00 88.94 316 ILE A CA 1
ATOM 2632 C C . ILE A 1 316 ? 10.023 -19.488 -20.565 1.00 88.94 316 ILE A C 1
ATOM 2634 O O . ILE A 1 316 ? 11.095 -20.089 -20.558 1.00 88.94 316 ILE A O 1
ATOM 2638 N N . LYS A 1 317 ? 9.954 -18.173 -20.763 1.00 90.12 317 LYS A N 1
ATOM 2639 C CA . LYS A 1 317 ? 11.126 -17.313 -20.962 1.00 90.12 317 LYS A CA 1
ATOM 2640 C C . LYS A 1 317 ? 11.237 -16.287 -19.844 1.00 90.12 317 LYS A C 1
ATOM 2642 O O . LYS A 1 317 ? 10.234 -15.835 -19.291 1.00 90.12 317 LYS A O 1
ATOM 2647 N N . LYS A 1 318 ? 12.468 -15.891 -19.513 1.00 89.38 318 LYS A N 1
ATOM 2648 C CA . LYS A 1 318 ? 12.702 -14.763 -18.603 1.00 89.38 318 LYS A CA 1
ATOM 2649 C C . LYS A 1 318 ? 11.970 -13.523 -19.133 1.00 89.38 318 LYS A C 1
ATOM 2651 O O . LYS A 1 318 ? 11.995 -13.250 -20.327 1.00 89.38 318 LYS A O 1
ATOM 2656 N N . GLY A 1 319 ? 11.321 -12.784 -18.240 1.00 84.69 319 GLY A N 1
ATOM 2657 C CA . GLY A 1 319 ? 10.558 -11.582 -18.566 1.00 84.69 319 GLY A CA 1
ATOM 2658 C C . GLY A 1 319 ? 9.102 -11.825 -18.949 1.00 84.69 319 GLY A C 1
ATOM 2659 O O . GLY A 1 319 ? 8.338 -10.863 -19.014 1.00 84.69 319 GLY A O 1
ATOM 2660 N N . TYR A 1 320 ? 8.688 -13.077 -19.159 1.00 88.69 320 TYR A N 1
ATOM 2661 C CA . TYR A 1 320 ? 7.307 -13.382 -19.520 1.00 88.69 320 TYR A CA 1
ATOM 2662 C C . TYR A 1 320 ? 6.424 -13.379 -18.271 1.00 88.69 320 TYR A C 1
ATOM 2664 O O . TYR A 1 320 ? 6.822 -13.851 -17.199 1.00 88.69 320 TYR A O 1
ATOM 2672 N N . ILE A 1 321 ? 5.219 -12.827 -18.416 1.00 89.69 321 ILE A N 1
ATOM 2673 C CA . ILE A 1 321 ? 4.173 -12.926 -17.400 1.00 89.69 321 ILE A CA 1
ATOM 2674 C C . ILE A 1 321 ? 3.555 -14.315 -17.517 1.00 89.69 321 ILE A C 1
ATOM 2676 O O . ILE A 1 321 ? 3.157 -14.726 -18.603 1.00 89.69 321 ILE A O 1
ATOM 2680 N N . ILE A 1 322 ? 3.465 -15.019 -16.396 1.00 92.12 322 ILE A N 1
ATOM 2681 C CA . ILE A 1 322 ? 2.886 -16.353 -16.303 1.00 92.12 322 ILE A CA 1
ATOM 2682 C C . ILE A 1 322 ? 1.691 -16.321 -15.354 1.00 92.12 322 ILE A C 1
ATOM 2684 O O . ILE A 1 322 ? 1.817 -15.897 -14.203 1.00 92.12 322 ILE A O 1
ATOM 2688 N N . ASN A 1 323 ? 0.541 -16.781 -15.842 1.00 94.50 323 ASN A N 1
ATOM 2689 C CA . ASN A 1 323 ? -0.589 -17.176 -15.010 1.00 94.50 323 ASN A CA 1
ATOM 2690 C C . ASN A 1 323 ? -0.520 -18.687 -14.849 1.00 94.50 323 ASN A C 1
ATOM 2692 O O . ASN A 1 323 ? -0.383 -19.406 -15.836 1.00 94.50 323 ASN A O 1
ATOM 2696 N N . PHE A 1 324 ? -0.585 -19.181 -13.625 1.00 94.88 324 PHE A N 1
ATOM 2697 C CA . PHE A 1 324 ? -0.467 -20.6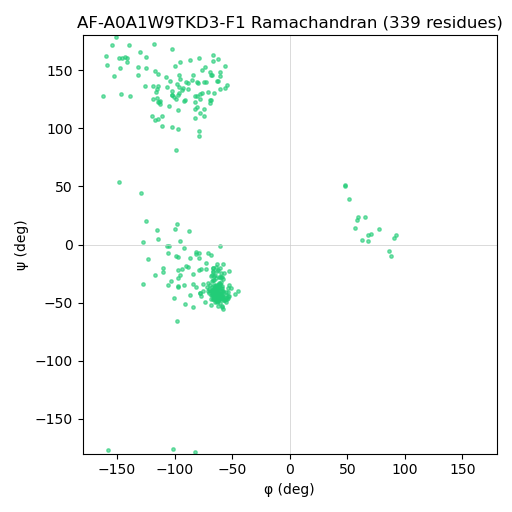06 -13.390 1.00 94.88 324 PHE A CA 1
ATOM 2698 C C . PHE A 1 324 ? -1.292 -21.075 -12.208 1.00 94.88 324 PHE A C 1
ATOM 2700 O O . PHE A 1 324 ? -1.508 -20.355 -11.232 1.00 94.88 324 PHE A O 1
ATOM 2707 N N . GLU A 1 325 ? -1.687 -22.336 -12.304 1.00 96.69 325 GLU A N 1
ATOM 2708 C CA . GLU A 1 325 ? -2.224 -23.113 -11.203 1.00 96.69 325 GLU A CA 1
ATOM 2709 C C . GLU A 1 325 ? -1.158 -24.120 -10.763 1.00 96.69 325 GLU A C 1
ATOM 2711 O O . GLU A 1 325 ? -0.512 -24.773 -11.593 1.00 96.69 325 GLU A O 1
ATOM 2716 N N . GLY A 1 326 ? -0.954 -24.261 -9.459 1.00 96.12 326 GLY A N 1
ATOM 2717 C CA . GLY A 1 326 ? 0.010 -25.217 -8.932 1.00 96.12 326 GLY A CA 1
ATOM 2718 C C . GLY A 1 326 ? -0.229 -25.585 -7.478 1.00 96.12 326 GLY A C 1
ATOM 2719 O O . GLY A 1 326 ? -0.932 -24.894 -6.749 1.00 96.12 326 GLY A O 1
ATOM 2720 N N . ILE A 1 327 ? 0.366 -26.698 -7.066 1.00 96.88 327 ILE A N 1
ATOM 2721 C CA . ILE A 1 327 ? 0.248 -27.239 -5.712 1.00 96.88 327 ILE A CA 1
ATOM 2722 C C . ILE A 1 327 ? 1.473 -26.832 -4.898 1.00 96.88 327 ILE A C 1
ATOM 2724 O O . ILE A 1 327 ? 2.606 -27.107 -5.302 1.00 96.88 327 ILE A O 1
ATOM 2728 N N . TYR A 1 328 ? 1.261 -26.199 -3.746 1.00 96.94 328 TYR A N 1
ATOM 2729 C CA . TYR A 1 328 ? 2.353 -25.830 -2.853 1.00 96.94 328 TYR A CA 1
ATOM 2730 C C . TYR A 1 328 ? 2.958 -27.058 -2.167 1.00 96.94 328 TYR A C 1
ATOM 2732 O O . TYR A 1 328 ? 2.255 -27.890 -1.595 1.00 96.94 328 TYR A O 1
ATOM 2740 N N . ASN A 1 329 ? 4.284 -27.153 -2.195 1.00 94.88 329 ASN A N 1
ATOM 2741 C CA . ASN A 1 329 ? 5.041 -28.188 -1.513 1.00 94.88 329 ASN A CA 1
ATOM 2742 C C . ASN A 1 329 ? 5.892 -27.552 -0.410 1.00 94.88 329 ASN A C 1
ATOM 2744 O O . ASN A 1 329 ? 6.910 -26.896 -0.655 1.00 94.88 329 ASN A O 1
ATOM 2748 N N . LYS A 1 330 ? 5.478 -27.791 0.835 1.00 92.75 330 LYS A N 1
ATOM 2749 C CA . LYS A 1 330 ? 6.092 -27.207 2.032 1.00 92.75 330 LYS A CA 1
ATOM 2750 C C . LYS A 1 330 ? 7.510 -27.724 2.281 1.00 92.75 330 LYS A C 1
ATOM 2752 O O . LYS A 1 330 ? 8.345 -26.980 2.784 1.00 92.75 330 LYS A O 1
ATOM 2757 N N . LYS A 1 331 ? 7.809 -28.973 1.901 1.00 92.56 331 LYS A N 1
ATOM 2758 C CA . LYS A 1 331 ? 9.131 -29.596 2.101 1.00 92.56 331 LYS A CA 1
ATOM 2759 C C . LYS A 1 331 ? 10.223 -28.893 1.295 1.00 92.56 331 LYS A C 1
ATOM 2761 O O . LYS A 1 331 ? 11.330 -28.720 1.794 1.00 92.56 331 LYS A O 1
ATOM 2766 N N . PHE A 1 332 ? 9.917 -28.504 0.060 1.00 91.19 332 PHE A N 1
ATOM 2767 C CA . PHE A 1 332 ? 10.876 -27.858 -0.843 1.00 91.19 332 PHE A CA 1
ATOM 2768 C C . PHE A 1 332 ? 10.651 -26.350 -0.996 1.00 91.19 332 PHE A C 1
ATOM 2770 O O . PHE A 1 332 ? 11.417 -25.692 -1.701 1.00 91.19 332 PHE A O 1
ATOM 2777 N N . ASN A 1 333 ? 9.625 -25.812 -0.329 1.00 92.25 333 ASN A N 1
ATOM 2778 C CA . ASN A 1 333 ? 9.200 -24.418 -0.406 1.00 92.25 333 ASN A CA 1
ATOM 2779 C C . ASN A 1 333 ? 9.075 -23.925 -1.860 1.00 92.25 333 ASN A C 1
ATOM 2781 O O . ASN A 1 333 ? 9.649 -22.909 -2.260 1.00 92.25 333 ASN A O 1
ATOM 2785 N N . ASN A 1 334 ? 8.362 -24.700 -2.672 1.00 95.25 334 ASN A N 1
ATOM 2786 C CA . ASN A 1 334 ? 8.111 -24.423 -4.079 1.00 95.25 334 ASN A CA 1
ATOM 2787 C C . ASN A 1 334 ? 6.661 -24.769 -4.441 1.00 95.25 334 ASN A C 1
ATOM 2789 O O . ASN A 1 334 ? 5.909 -25.322 -3.640 1.00 95.25 334 ASN A O 1
ATOM 2793 N N . ILE A 1 335 ? 6.265 -24.408 -5.655 1.00 97.19 335 ILE A N 1
ATOM 2794 C CA . ILE A 1 335 ? 4.957 -24.726 -6.213 1.00 97.19 335 ILE A CA 1
ATOM 2795 C C . ILE A 1 335 ? 5.171 -25.672 -7.385 1.00 97.19 335 ILE A C 1
ATOM 2797 O O . ILE A 1 335 ? 5.881 -25.342 -8.331 1.00 97.19 335 ILE A O 1
ATOM 2801 N N . ASN A 1 336 ? 4.554 -26.842 -7.332 1.00 96.75 336 ASN A N 1
ATOM 2802 C CA . ASN A 1 336 ? 4.552 -27.790 -8.434 1.00 96.75 336 ASN A CA 1
ATOM 2803 C C . ASN A 1 336 ? 3.466 -27.374 -9.427 1.00 96.75 336 ASN A C 1
ATOM 2805 O O . ASN A 1 336 ? 2.284 -27.352 -9.077 1.00 96.75 336 ASN A O 1
ATOM 2809 N N . LEU A 1 337 ? 3.864 -27.020 -10.647 1.00 96.62 337 LEU A N 1
ATOM 2810 C CA . LEU A 1 337 ? 2.953 -26.567 -11.691 1.00 96.62 337 LEU A CA 1
ATOM 2811 C C . LEU A 1 337 ? 1.937 -27.667 -12.028 1.00 96.62 337 LEU A C 1
ATOM 2813 O O . LEU A 1 337 ? 2.310 -28.819 -12.242 1.00 96.62 337 LEU A O 1
ATOM 2817 N N . LYS A 1 338 ? 0.659 -27.292 -12.115 1.00 95.56 338 LYS A N 1
ATOM 2818 C CA . LYS A 1 338 ? -0.406 -28.132 -12.675 1.00 95.56 338 LYS A CA 1
ATOM 2819 C C . LYS A 1 338 ? -0.750 -27.734 -14.103 1.00 95.56 338 LYS A C 1
ATOM 2821 O O . LYS A 1 338 ? -0.853 -28.609 -14.959 1.00 95.56 338 LYS A O 1
ATOM 2826 N N . LYS A 1 339 ? -0.900 -26.434 -14.362 1.00 93.88 339 LYS A N 1
ATOM 2827 C CA . LYS A 1 339 ? -1.173 -25.878 -15.696 1.00 93.88 339 LYS A CA 1
ATOM 2828 C C . LYS A 1 339 ? -0.776 -24.403 -15.768 1.00 93.88 339 LYS A C 1
ATOM 2830 O O . LYS A 1 339 ? -0.782 -23.709 -14.748 1.00 93.88 339 LYS A O 1
ATOM 2835 N N . ILE A 1 340 ? -0.471 -23.940 -16.974 1.00 92.00 340 ILE A N 1
ATOM 2836 C CA . ILE A 1 340 ? -0.425 -22.512 -17.317 1.00 92.00 340 ILE A CA 1
ATOM 2837 C C . ILE A 1 340 ? -1.827 -22.114 -17.801 1.00 92.00 340 ILE A C 1
ATOM 2839 O O . ILE A 1 340 ? -2.488 -22.921 -18.455 1.00 92.00 340 ILE A O 1
ATOM 2843 N N . VAL A 1 341 ? -2.300 -20.926 -17.411 1.00 86.31 341 VAL A N 1
ATOM 2844 C CA . VAL A 1 341 ? -3.666 -20.423 -17.674 1.00 86.31 341 VAL A CA 1
ATOM 2845 C C . VAL A 1 341 ? -3.673 -19.333 -18.733 1.00 86.31 341 VAL A C 1
ATOM 2847 O O . VAL A 1 341 ? -2.836 -18.403 -18.624 1.00 86.31 341 VAL A O 1
#

Nearest PDB structures (foldseek):
  7pu7-assembly1_A  TM=6.354E-01  e=4.671E-17  Mycobacterium tuberculosis
  3f2b-assembly1_A  TM=7.867E-01  e=1.742E-03  Geobacillus kaustophilus
  3f2d-assembly1_A  TM=7.535E-01  e=1.562E-03  Geobacillus kaustophilus
  1z9f-assembly1_A  TM=6.299E-01  e=5.345E-02  Thermotoga maritima
  5gqo-assembly1_A-2  TM=6.471E-01  e=1.208E-01  Mycolicibacterium smegmatis MC2 155

Foldseek 3Di:
DDPLCPQLCVLCVVVVNDQAAPVSQLVCLCLQLVDDSVCSVVQPLVQLLVPDPVSLVVSLVNQLVSRVVVPDDSVSSNVVSVSSSVCSVRHDHPVVVVVVVVVVVVLVVCCPVVVLVSCFVCQQPDDPVVVQVCCVVPQDPQEAAALAPAAQCWHDDPSTTYHHCVLFPPQDNVLRVLSVVQPPDQALVSCVVRDPLVSSLLCLLLCRCVVNPVQSQVNNCVSVVHNPDDSVPGAPVSSQVSNCVTRVHGNGAPWDDDDPDDDAFDKDWTKFFFQDWDWDADPVRAIWIWTFTDHSHGIAIEIEDRVRCVVCVVPRDHRHIWTFIFTQHPVVRHTYTPDTD

Secondary structure (DSSP, 8-state):
--TTTTTSHHHHGGGTT---BHHHHHHHHHHHH---HHHIIIIIIHHHHT--HHHHHHHHHHHHHHHHHTT--HHHHHHHHHHHHHHTTTPBPHHHHHHHHHHHHHHHHHHHH-HHHHHHHHHHH--HHHHHHHHHHH--TT-B--TTT--SS-EEETTEEE--GGGSTT--HHHHHHHHTTPSP-SGGGGTTTS-HHHHHHHHHTTTTTTT-S-HHHHHHHHHTS--S-GGG--HHHHHHHHHHHHSS-S---SPPPPSS--TT-EEEEEEEEEEEEEEE-TTS-EEEEEEEE-SS-EEEEEE-HHHHHHHTTT--TT-EEEEEEEEETTTTEEEEEEE-

Radius of gyration: 32.01 Å; Cα contacts (8 Å, |Δi|>4): 518; chains: 1; bounding box: 63×67×78 Å